Protein AF-A0A0V1LA90-F1 (afdb_monomer)

Structure (mmCIF, N/CA/C/O backbone):
data_AF-A0A0V1LA90-F1
#
_entry.id   AF-A0A0V1LA90-F1
#
loop_
_atom_site.group_PDB
_atom_site.id
_atom_site.type_symbol
_atom_site.label_atom_id
_atom_site.label_alt_id
_atom_site.label_comp_id
_atom_site.label_asym_id
_atom_site.label_entity_id
_atom_site.label_seq_id
_atom_site.pdbx_PDB_ins_code
_atom_site.Cartn_x
_atom_site.Cartn_y
_atom_site.Cartn_z
_atom_site.occupancy
_atom_site.B_iso_or_equiv
_atom_site.auth_seq_id
_atom_site.auth_comp_id
_atom_site.auth_asym_id
_atom_site.auth_atom_id
_atom_site.pdbx_PDB_model_num
ATOM 1 N N . MET A 1 1 ? -12.736 37.722 -11.116 1.00 68.50 1 MET A N 1
ATOM 2 C CA . MET A 1 1 ? -11.374 38.210 -11.494 1.00 68.50 1 MET A CA 1
ATOM 3 C C . MET A 1 1 ? -10.335 37.398 -10.731 1.00 68.50 1 MET A C 1
ATOM 5 O O . MET A 1 1 ? -10.634 37.080 -9.592 1.00 68.50 1 MET A O 1
ATOM 9 N N . SER A 1 2 ? -9.169 37.074 -11.314 1.00 79.25 2 SER A N 1
ATOM 10 C CA . SER A 1 2 ? -8.135 36.240 -10.665 1.00 79.25 2 SER A CA 1
ATOM 11 C C . SER A 1 2 ? -6.783 36.953 -10.618 1.00 79.25 2 SER A C 1
ATOM 13 O O . SER A 1 2 ? -6.379 37.534 -11.629 1.00 79.25 2 SER A O 1
ATOM 15 N N . ARG A 1 3 ? -6.080 36.918 -9.480 1.00 84.75 3 ARG A N 1
ATOM 16 C CA . ARG A 1 3 ? -4.753 37.537 -9.319 1.00 84.75 3 ARG A CA 1
ATOM 17 C C . ARG A 1 3 ? -3.852 36.700 -8.413 1.00 84.75 3 ARG A C 1
ATOM 19 O O . ARG A 1 3 ? -4.320 36.185 -7.407 1.00 84.75 3 ARG A O 1
ATOM 26 N N . ARG A 1 4 ? -2.569 36.595 -8.769 1.00 87.31 4 ARG A N 1
ATOM 27 C CA . ARG A 1 4 ? -1.584 35.779 -8.050 1.00 87.31 4 ARG A CA 1
ATOM 28 C C . ARG A 1 4 ? -0.685 36.598 -7.127 1.00 87.31 4 ARG A C 1
ATOM 30 O O . ARG A 1 4 ? -0.370 37.748 -7.444 1.00 87.31 4 ARG A O 1
ATOM 37 N N . PHE A 1 5 ? -0.284 35.997 -6.013 1.00 83.06 5 PHE A N 1
ATOM 38 C CA . PHE A 1 5 ? 0.531 36.600 -4.962 1.00 83.06 5 PHE A CA 1
ATOM 39 C C . PHE A 1 5 ? 1.499 35.576 -4.381 1.00 83.06 5 PHE A C 1
ATOM 41 O O . PHE A 1 5 ? 1.131 34.434 -4.165 1.00 83.06 5 PHE A O 1
ATOM 48 N N . VAL A 1 6 ? 2.717 36.002 -4.060 1.00 80.62 6 VAL A N 1
ATOM 49 C CA . VAL A 1 6 ? 3.727 35.128 -3.439 1.00 80.62 6 VAL A CA 1
ATOM 50 C C . VAL A 1 6 ? 3.517 35.004 -1.923 1.00 80.62 6 VAL A C 1
ATOM 52 O O . VAL A 1 6 ? 3.940 34.029 -1.318 1.00 80.62 6 VAL A O 1
ATOM 55 N N . THR A 1 7 ? 2.854 35.978 -1.286 1.00 81.25 7 THR A N 1
ATOM 56 C CA . THR A 1 7 ? 2.627 35.971 0.168 1.00 81.25 7 THR A CA 1
ATOM 57 C C . THR A 1 7 ? 1.168 36.213 0.529 1.00 81.25 7 THR A C 1
ATOM 59 O O . THR A 1 7 ? 0.438 36.910 -0.189 1.00 81.25 7 THR A O 1
ATOM 62 N N . LEU A 1 8 ? 0.751 35.660 1.672 1.00 82.75 8 LEU A N 1
ATOM 63 C CA . LEU A 1 8 ? -0.611 35.802 2.185 1.00 82.75 8 LEU A CA 1
ATOM 64 C C . LEU A 1 8 ? -0.931 37.253 2.540 1.00 82.75 8 LEU A C 1
ATOM 66 O O . LEU A 1 8 ? -2.021 37.727 2.240 1.00 82.75 8 LEU A O 1
ATOM 70 N N . GLU A 1 9 ? 0.028 37.991 3.093 1.00 85.81 9 GLU A N 1
ATOM 71 C CA . GLU A 1 9 ? -0.153 39.398 3.461 1.00 85.81 9 GLU A CA 1
ATOM 72 C C . GLU A 1 9 ? -0.483 40.240 2.226 1.00 85.81 9 GLU A C 1
ATOM 74 O O . GLU A 1 9 ? -1.383 41.077 2.258 1.00 85.81 9 GLU A O 1
ATOM 79 N N . SER A 1 10 ? 0.196 39.979 1.106 1.00 85.81 10 SER A N 1
ATOM 80 C CA . SER A 1 10 ? -0.046 40.685 -0.155 1.00 85.81 10 SER A CA 1
ATOM 81 C C . SER A 1 10 ? -1.429 40.366 -0.732 1.00 85.81 10 SER A C 1
ATOM 83 O O . SER A 1 10 ? -2.097 41.256 -1.263 1.00 85.81 10 SER A O 1
ATOM 85 N N . ALA A 1 11 ? -1.872 39.110 -0.606 1.00 87.88 11 ALA A N 1
ATOM 86 C CA . ALA A 1 11 ? -3.209 38.685 -1.008 1.00 87.88 11 ALA A CA 1
ATOM 87 C C . ALA A 1 11 ? -4.299 39.333 -0.134 1.00 87.88 11 ALA A C 1
ATOM 89 O O . ALA A 1 11 ? -5.292 39.830 -0.665 1.00 87.88 11 ALA A O 1
ATOM 90 N N . MET A 1 12 ? -4.090 39.404 1.185 1.00 88.25 12 MET A N 1
ATOM 91 C CA . MET A 1 12 ? -5.026 40.035 2.123 1.00 88.25 12 MET A CA 1
ATOM 92 C C . MET A 1 12 ? -5.152 41.541 1.884 1.00 88.25 12 MET A C 1
ATOM 94 O O . MET A 1 12 ? -6.267 42.040 1.768 1.00 88.25 12 MET A O 1
ATOM 98 N N . VAL A 1 13 ? -4.032 42.249 1.696 1.00 90.25 13 VAL A N 1
ATOM 99 C CA . VAL A 1 13 ? -4.039 43.686 1.353 1.00 90.25 13 VAL A CA 1
ATOM 100 C C . VAL A 1 13 ? -4.809 43.942 0.053 1.00 90.25 13 VAL A C 1
ATOM 102 O O . VAL A 1 13 ? -5.491 44.958 -0.085 1.00 90.25 13 VAL A O 1
ATOM 105 N N . TYR A 1 14 ? -4.730 43.024 -0.914 1.00 88.31 14 TYR A N 1
ATOM 106 C CA . TYR A 1 14 ? -5.517 43.128 -2.138 1.00 88.31 14 TYR A CA 1
ATOM 107 C C . TYR A 1 14 ? -7.015 42.913 -1.893 1.00 88.31 14 TYR A C 1
ATOM 109 O O . TYR A 1 14 ? -7.810 43.688 -2.423 1.00 88.31 14 TYR A O 1
ATOM 117 N N . ILE A 1 15 ? -7.411 41.928 -1.083 1.00 87.56 15 ILE A N 1
ATOM 118 C CA . ILE A 1 15 ? -8.825 41.691 -0.745 1.00 87.56 15 ILE A CA 1
ATOM 119 C C . ILE A 1 15 ? -9.410 42.894 -0.002 1.00 87.56 15 ILE A C 1
ATOM 121 O O . ILE A 1 15 ? -10.475 43.374 -0.376 1.00 87.56 15 ILE A O 1
ATOM 125 N N . GLU A 1 16 ? -8.680 43.461 0.958 1.00 88.62 16 GLU A N 1
ATOM 126 C CA . GLU A 1 16 ? -9.093 44.672 1.684 1.00 88.62 16 GLU A CA 1
ATOM 127 C C . GLU A 1 16 ? -9.247 45.899 0.769 1.00 88.62 16 GLU A C 1
ATOM 129 O O . GLU A 1 16 ? -9.977 46.835 1.094 1.00 88.62 16 GLU A O 1
ATOM 134 N N . SER A 1 17 ? -8.587 45.900 -0.396 1.00 86.88 17 SER A N 1
ATOM 135 C CA . SER A 1 17 ? -8.724 46.961 -1.400 1.00 86.88 17 SER A CA 1
ATOM 136 C C . SER A 1 17 ? -9.948 46.807 -2.318 1.00 86.88 17 SER A C 1
ATOM 138 O O . SER A 1 17 ? -10.258 47.734 -3.073 1.00 86.88 17 SER A O 1
ATOM 140 N N . LEU A 1 18 ? -10.641 45.660 -2.282 1.00 85.88 18 LEU A N 1
ATOM 141 C CA . LEU A 1 18 ? -11.859 45.416 -3.061 1.00 85.88 18 LEU A CA 1
ATOM 142 C C . LEU A 1 18 ? -13.098 46.039 -2.384 1.00 85.88 18 LEU A C 1
ATOM 144 O O . LEU A 1 18 ? -13.103 46.226 -1.167 1.00 85.88 18 LEU A O 1
ATOM 148 N N . PRO A 1 19 ? -14.173 46.344 -3.139 1.00 84.69 19 PRO A N 1
ATOM 149 C CA . PRO A 1 19 ? -15.455 46.760 -2.560 1.00 84.69 19 PRO A CA 1
ATOM 150 C C . PRO A 1 19 ? -15.993 45.717 -1.569 1.00 84.69 19 PRO A C 1
ATOM 152 O O . PRO A 1 19 ? -15.864 44.527 -1.839 1.00 84.69 19 PRO A O 1
ATOM 155 N N . GLU A 1 20 ? -16.637 46.142 -0.473 1.00 79.38 20 GLU A N 1
ATOM 156 C CA . GLU A 1 20 ? -17.134 45.251 0.602 1.00 79.38 20 GLU A CA 1
ATOM 157 C C . GLU A 1 20 ? -17.987 44.080 0.079 1.00 79.38 20 GLU A C 1
ATOM 159 O O . GLU A 1 20 ? -17.853 42.955 0.551 1.00 79.38 20 GLU A O 1
ATOM 164 N N . GLU A 1 21 ? -18.792 44.316 -0.959 1.00 78.38 21 GLU A N 1
ATOM 165 C CA . GLU A 1 21 ? -19.639 43.306 -1.616 1.00 78.38 21 GLU A CA 1
ATOM 166 C C . GLU A 1 21 ? -18.834 42.189 -2.311 1.00 78.38 21 GLU A C 1
ATOM 168 O O . GLU A 1 21 ? -19.321 41.077 -2.486 1.00 78.38 21 GLU A O 1
ATOM 173 N N . MET A 1 22 ? -17.590 42.471 -2.708 1.00 78.62 22 MET A N 1
ATOM 174 C CA . MET A 1 22 ? -16.694 41.528 -3.391 1.00 78.62 22 MET A CA 1
ATOM 175 C C . MET A 1 22 ? -15.697 40.857 -2.441 1.00 78.62 22 MET A C 1
ATOM 177 O O . MET A 1 22 ? -15.011 39.917 -2.839 1.00 78.62 22 MET A O 1
ATOM 181 N N . GLN A 1 23 ? -15.581 41.343 -1.203 1.00 79.25 23 GLN A N 1
ATOM 182 C CA . GLN A 1 23 ? -14.671 40.766 -0.212 1.00 79.25 23 GLN A CA 1
ATOM 183 C C . GLN A 1 23 ? -15.177 39.409 0.282 1.00 79.25 23 GLN A C 1
ATOM 185 O O . GLN A 1 23 ? -14.387 38.485 0.447 1.00 79.25 23 GLN A O 1
ATOM 190 N N . SER A 1 24 ? -16.492 39.270 0.471 1.00 79.56 24 SER A N 1
ATOM 191 C CA . SER A 1 24 ? -17.133 38.026 0.922 1.00 79.56 24 SER A CA 1
ATOM 192 C C . SER A 1 24 ? -17.116 36.907 -0.122 1.00 79.56 24 SER A C 1
ATOM 194 O O . SER A 1 24 ? -17.310 35.748 0.229 1.00 79.56 24 SER A O 1
ATOM 196 N N . THR A 1 25 ? -16.881 37.241 -1.391 1.00 83.00 25 THR A N 1
ATOM 197 C CA . THR A 1 25 ? -16.834 36.300 -2.521 1.00 83.00 25 THR A CA 1
ATOM 198 C C . THR A 1 25 ? -15.415 36.075 -3.048 1.00 83.00 25 THR A C 1
ATOM 200 O O . THR A 1 25 ? -15.228 35.418 -4.076 1.00 83.00 25 THR A O 1
ATOM 203 N N . ALA A 1 26 ? -14.405 36.625 -2.366 1.00 83.31 26 ALA A N 1
ATOM 204 C CA . ALA A 1 26 ? -13.004 36.401 -2.681 1.00 83.31 26 ALA A CA 1
ATOM 205 C C . ALA A 1 26 ? -12.521 35.081 -2.061 1.00 83.31 26 ALA A C 1
ATOM 207 O O . ALA A 1 26 ? -12.482 34.922 -0.844 1.00 83.31 26 ALA A O 1
ATOM 208 N N . GLU A 1 27 ? -12.105 34.149 -2.910 1.00 85.88 27 GLU A N 1
ATOM 209 C CA . GLU A 1 27 ? -11.503 32.876 -2.528 1.00 85.88 27 GLU A CA 1
ATOM 210 C C . GLU A 1 27 ? -9.982 32.943 -2.716 1.00 85.88 27 GLU A C 1
ATOM 212 O O . GLU A 1 27 ? -9.498 33.477 -3.719 1.00 85.88 27 GLU A O 1
ATOM 217 N N . ILE A 1 28 ? -9.220 32.409 -1.757 1.00 87.12 28 ILE A N 1
ATOM 218 C CA . ILE A 1 28 ? -7.762 32.275 -1.851 1.00 87.12 28 ILE A CA 1
ATOM 219 C C . ILE A 1 28 ? -7.424 30.796 -2.011 1.00 87.12 28 ILE A C 1
ATOM 221 O O . ILE A 1 28 ? -7.646 30.006 -1.096 1.00 87.12 28 ILE A O 1
ATOM 225 N N . CYS A 1 29 ? -6.813 30.442 -3.136 1.00 83.69 29 CYS A N 1
ATOM 226 C CA . CYS A 1 29 ? -6.336 29.090 -3.401 1.00 83.69 29 CYS A CA 1
ATOM 227 C C . CYS A 1 29 ? -4.806 29.067 -3.387 1.00 83.69 29 CYS A C 1
ATOM 229 O O . CYS A 1 29 ? -4.169 29.847 -4.094 1.00 83.69 29 CYS A O 1
ATOM 231 N N . GLN A 1 30 ? -4.211 28.150 -2.626 1.00 83.44 30 GLN A N 1
ATOM 232 C CA . GLN A 1 30 ? -2.789 27.826 -2.755 1.00 83.44 30 GLN A CA 1
ATOM 233 C C . GLN A 1 30 ? -2.580 27.005 -4.024 1.00 83.44 30 GLN A C 1
ATOM 235 O O . GLN A 1 30 ? -3.207 25.957 -4.186 1.00 83.44 30 GLN A O 1
ATOM 240 N N . LEU A 1 31 ? -1.734 27.489 -4.934 1.00 78.31 31 LEU A N 1
ATOM 241 C CA . LEU A 1 31 ? -1.359 26.709 -6.104 1.00 78.31 31 LEU A CA 1
ATOM 242 C C . LEU A 1 31 ? -0.211 25.755 -5.748 1.00 78.31 31 LEU A C 1
ATOM 244 O O . LEU A 1 31 ? 0.656 26.102 -4.939 1.00 78.31 31 LEU A O 1
ATOM 248 N N . PRO A 1 32 ? -0.195 24.552 -6.346 1.00 70.62 32 PRO A N 1
ATOM 249 C CA . PRO A 1 32 ? 0.984 23.707 -6.286 1.00 70.62 32 PRO A CA 1
ATOM 250 C C . PRO A 1 32 ? 2.170 24.430 -6.946 1.00 70.62 32 PRO A C 1
ATOM 252 O O . PRO A 1 32 ? 1.951 25.260 -7.839 1.00 70.62 32 PRO A O 1
ATOM 255 N N . PRO A 1 33 ? 3.407 24.112 -6.535 1.00 68.69 33 PRO A N 1
ATOM 256 C CA . PRO A 1 33 ? 4.597 24.627 -7.193 1.00 68.69 33 PRO A CA 1
ATOM 257 C C . PRO A 1 33 ? 4.595 24.311 -8.683 1.00 68.69 33 PRO A C 1
ATOM 259 O O . PRO A 1 33 ? 4.112 23.265 -9.124 1.00 68.69 33 PRO A O 1
ATOM 262 N N . VAL A 1 34 ? 5.112 25.249 -9.476 1.00 66.62 34 VAL A N 1
ATOM 263 C CA . VAL A 1 34 ? 5.281 25.045 -10.916 1.00 66.62 34 VAL A CA 1
ATOM 264 C C . VAL A 1 34 ? 6.346 23.966 -11.130 1.00 66.62 34 VAL A C 1
ATOM 266 O O . VAL A 1 34 ? 7.535 24.230 -10.989 1.00 66.62 34 VAL A O 1
ATOM 269 N N . GLU A 1 35 ? 5.913 22.748 -11.463 1.00 64.31 35 GLU A N 1
ATOM 270 C CA . GLU A 1 35 ? 6.804 21.614 -11.727 1.00 64.31 35 GLU A CA 1
ATOM 271 C C . GLU A 1 35 ? 7.730 21.904 -12.923 1.00 64.31 35 GLU A C 1
ATOM 273 O O . GLU A 1 35 ? 7.269 22.197 -14.030 1.00 64.31 35 GLU A O 1
ATOM 278 N N . ASP A 1 36 ? 9.043 21.765 -12.737 1.00 63.75 36 ASP A N 1
ATOM 279 C CA . ASP A 1 36 ? 10.048 21.843 -13.809 1.00 63.75 36 ASP A CA 1
ATOM 280 C C . ASP A 1 36 ? 10.213 20.512 -14.578 1.00 63.75 36 ASP A C 1
ATOM 282 O O . ASP A 1 36 ? 11.043 20.391 -15.482 1.00 63.75 36 ASP A O 1
ATOM 286 N N . GLY A 1 37 ? 9.378 19.517 -14.257 1.00 58.66 37 GLY A N 1
ATOM 287 C CA . GLY A 1 37 ? 9.387 18.186 -14.859 1.00 58.66 37 GLY A CA 1
ATOM 288 C C . GLY A 1 37 ? 10.435 17.236 -14.276 1.00 58.66 37 GLY A C 1
ATOM 289 O O . GLY A 1 37 ? 10.525 16.102 -14.751 1.00 58.66 37 GLY A O 1
ATOM 290 N N . ASN A 1 38 ? 11.191 17.646 -13.252 1.00 58.25 38 ASN A N 1
ATOM 291 C CA . ASN A 1 38 ? 12.180 16.809 -12.576 1.00 58.25 38 ASN A CA 1
ATOM 292 C C . ASN A 1 38 ? 11.647 16.245 -11.244 1.00 58.25 38 ASN A C 1
ATOM 294 O O . ASN A 1 38 ? 12.269 16.383 -10.196 1.00 58.25 38 ASN A O 1
ATOM 298 N N . ILE A 1 39 ? 10.474 15.604 -11.283 1.00 54.88 39 ILE A N 1
ATOM 299 C CA . ILE A 1 39 ? 9.889 14.925 -10.117 1.00 54.88 39 ILE A CA 1
ATOM 300 C C . ILE A 1 39 ? 10.566 13.563 -9.882 1.00 54.88 39 ILE A C 1
ATOM 302 O O . ILE A 1 39 ? 10.051 12.515 -10.283 1.00 54.88 39 ILE A O 1
ATOM 306 N N . THR A 1 40 ? 11.749 13.583 -9.272 1.00 63.56 40 THR A N 1
ATOM 307 C CA . THR A 1 40 ? 12.366 12.387 -8.681 1.00 63.56 40 THR A CA 1
ATOM 308 C C . THR A 1 40 ? 11.972 12.279 -7.206 1.00 63.56 40 THR A C 1
ATOM 310 O O . THR A 1 40 ? 11.801 13.292 -6.531 1.00 63.56 40 THR A O 1
ATOM 313 N N . ASP A 1 41 ? 11.782 11.057 -6.715 1.00 63.31 41 ASP A N 1
ATOM 314 C CA . ASP A 1 41 ? 11.641 10.744 -5.289 1.00 63.31 41 ASP A CA 1
ATOM 315 C C . ASP A 1 41 ? 12.992 10.749 -4.550 1.00 63.31 41 ASP A C 1
ATOM 317 O O . ASP A 1 41 ? 13.028 10.581 -3.331 1.00 63.31 41 ASP A O 1
ATOM 321 N N . ASP A 1 42 ? 14.094 10.991 -5.270 1.00 60.34 42 ASP A N 1
ATOM 322 C CA . ASP A 1 42 ? 15.413 11.216 -4.687 1.00 60.34 42 ASP A CA 1
ATOM 323 C C . ASP A 1 42 ? 15.447 12.556 -3.931 1.00 60.34 42 ASP A C 1
ATOM 325 O O . ASP A 1 42 ? 15.642 13.629 -4.506 1.00 60.34 42 ASP A O 1
ATOM 329 N N . GLU A 1 43 ? 15.284 12.496 -2.611 1.00 57.00 43 GLU A N 1
ATOM 330 C CA . GLU A 1 43 ? 15.518 13.638 -1.731 1.00 57.00 43 GLU A CA 1
ATO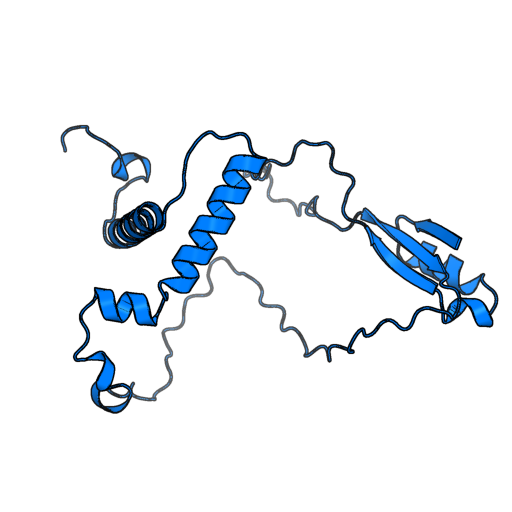M 331 C C . GLU A 1 43 ? 17.007 14.041 -1.789 1.00 57.00 43 GLU A C 1
ATOM 333 O O . GLU A 1 43 ? 17.884 13.344 -1.277 1.00 57.00 43 GLU A O 1
ATOM 338 N N . HIS A 1 44 ? 17.323 15.186 -2.404 1.00 59.53 44 HIS A N 1
ATOM 339 C CA . HIS A 1 44 ? 18.674 15.760 -2.419 1.00 59.53 44 HIS A CA 1
ATOM 340 C C . HIS A 1 44 ? 19.011 16.445 -1.085 1.00 59.53 44 HIS A C 1
ATOM 342 O O . HIS A 1 44 ? 19.235 17.654 -1.023 1.00 59.53 44 HIS A O 1
ATOM 348 N N . VAL A 1 45 ? 19.037 15.677 0.002 1.00 58.59 45 VAL A N 1
ATOM 349 C CA . VAL A 1 45 ? 19.517 16.161 1.301 1.00 58.59 45 VAL A CA 1
ATOM 350 C C . VAL A 1 45 ? 21.015 15.885 1.393 1.00 58.59 45 VAL A C 1
ATOM 352 O O . VAL A 1 45 ? 21.459 14.745 1.282 1.00 58.59 45 VAL A O 1
ATOM 355 N N . ASP A 1 46 ? 21.808 16.938 1.583 1.00 65.62 46 ASP A N 1
ATOM 356 C CA . ASP A 1 46 ? 23.234 16.812 1.878 1.00 65.62 46 ASP A CA 1
ATOM 357 C C . ASP A 1 46 ? 23.401 16.263 3.304 1.00 65.62 46 ASP A C 1
ATOM 359 O O . ASP A 1 46 ? 23.238 16.987 4.286 1.00 65.62 46 ASP A O 1
ATOM 363 N N . GLU A 1 47 ? 23.688 14.963 3.430 1.00 62.81 47 GLU A N 1
ATOM 364 C CA . GLU A 1 47 ? 23.836 14.290 4.730 1.00 62.81 47 GLU A CA 1
ATOM 365 C C . GLU A 1 47 ? 24.962 14.882 5.599 1.00 62.81 47 GLU A C 1
ATOM 367 O O . GLU A 1 47 ? 24.925 14.742 6.827 1.00 62.81 47 GLU A O 1
ATOM 372 N N . ASP A 1 48 ? 25.931 15.574 4.988 1.00 73.88 48 ASP A N 1
ATOM 373 C CA . ASP A 1 48 ? 27.039 16.227 5.688 1.00 73.88 48 ASP A CA 1
ATOM 374 C C . ASP A 1 48 ? 26.683 17.652 6.162 1.00 73.88 48 ASP A C 1
ATOM 376 O O . ASP A 1 48 ? 27.402 18.225 6.992 1.00 73.88 48 ASP A O 1
ATOM 380 N N . ASN A 1 49 ? 25.564 18.220 5.693 1.00 70.94 49 ASN A N 1
ATOM 381 C CA . ASN A 1 49 ? 25.104 19.564 6.035 1.00 70.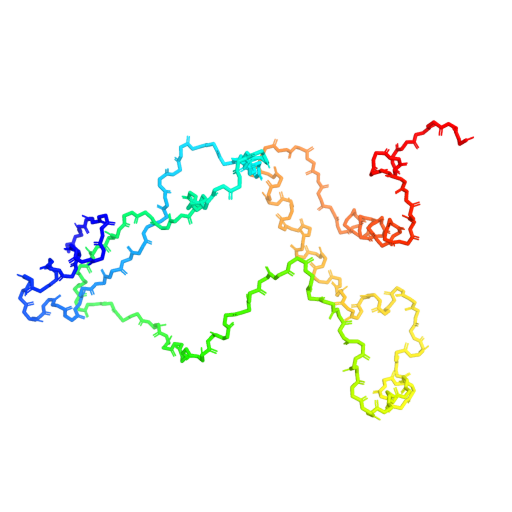94 49 ASN A CA 1
ATOM 382 C C . ASN A 1 49 ? 23.674 19.559 6.608 1.00 70.94 49 ASN A C 1
ATOM 384 O O . ASN A 1 49 ? 22.683 19.739 5.907 1.00 70.94 49 ASN A O 1
ATOM 388 N N . LEU A 1 50 ? 23.585 19.389 7.931 1.00 62.97 50 LEU A N 1
ATOM 389 C CA . LEU A 1 50 ? 22.334 19.287 8.697 1.00 62.97 50 LEU A CA 1
ATOM 390 C C . LEU A 1 50 ? 21.717 20.642 9.095 1.00 62.97 50 LEU A C 1
ATOM 392 O O . LEU A 1 50 ? 20.968 20.704 10.077 1.00 62.97 50 LEU A O 1
ATOM 396 N N . ASP A 1 51 ? 22.050 21.729 8.399 1.00 73.06 51 ASP A N 1
ATOM 397 C CA . ASP A 1 51 ? 21.356 23.003 8.599 1.00 73.06 51 ASP A CA 1
ATOM 398 C C . ASP A 1 51 ? 19.865 22.858 8.231 1.00 73.06 51 ASP A C 1
ATOM 400 O O . ASP A 1 51 ? 19.478 21.990 7.450 1.00 73.06 51 ASP A O 1
ATOM 404 N N . GLU A 1 52 ? 19.000 23.676 8.836 1.00 53.62 52 GLU A N 1
ATOM 405 C CA . GLU A 1 52 ? 17.550 23.632 8.615 1.00 53.62 52 GLU A CA 1
ATOM 406 C C . GLU A 1 52 ? 17.222 23.959 7.147 1.00 53.62 52 GLU A C 1
ATOM 408 O O . GLU A 1 52 ? 17.108 25.122 6.759 1.00 53.62 52 GLU A O 1
ATOM 413 N N . VAL A 1 53 ? 17.095 22.924 6.315 1.00 58.06 53 VAL A N 1
ATOM 414 C CA . VAL A 1 53 ? 16.618 23.052 4.937 1.00 58.06 53 VAL A CA 1
ATOM 415 C C . VAL A 1 53 ? 15.106 23.255 4.985 1.00 58.06 53 VAL A C 1
ATOM 417 O O . VAL A 1 53 ? 14.356 22.366 5.390 1.00 58.06 53 VAL A O 1
ATOM 420 N N . THR A 1 54 ? 14.634 24.434 4.577 1.00 55.72 54 THR A N 1
ATOM 421 C CA . THR A 1 54 ? 13.218 24.630 4.247 1.00 55.72 54 THR A CA 1
ATOM 422 C C . THR A 1 54 ? 12.862 23.679 3.104 1.00 55.72 54 THR A C 1
ATOM 424 O O . THR A 1 54 ? 13.489 23.792 2.050 1.00 55.72 54 THR A O 1
ATOM 427 N N . PRO A 1 55 ? 11.907 22.747 3.279 1.00 53.44 55 PRO A N 1
ATOM 428 C CA . PRO A 1 55 ? 11.567 21.790 2.230 1.00 53.44 55 PRO A CA 1
ATOM 429 C C . PRO A 1 55 ? 11.121 22.542 0.975 1.00 53.44 55 PRO A C 1
ATOM 431 O O . PRO A 1 55 ? 10.318 23.459 1.084 1.00 53.44 55 PRO A O 1
ATOM 434 N N . GLU A 1 56 ? 11.604 22.157 -0.209 1.00 54.00 56 GLU A N 1
ATOM 435 C CA . GLU A 1 56 ? 11.215 22.797 -1.482 1.00 54.00 56 GLU A CA 1
ATOM 436 C C . GLU A 1 56 ? 9.727 22.603 -1.816 1.00 54.00 56 GLU A C 1
ATOM 438 O O . GLU A 1 56 ? 9.146 23.375 -2.572 1.00 54.00 56 GLU A O 1
ATOM 443 N N . ASN A 1 57 ? 9.079 21.623 -1.183 1.00 51.75 57 ASN A N 1
ATOM 444 C CA . ASN A 1 57 ? 7.665 21.292 -1.348 1.00 51.75 57 ASN A CA 1
ATOM 445 C C . ASN A 1 57 ? 6.722 22.220 -0.548 1.00 51.75 57 ASN A C 1
ATOM 447 O O . ASN A 1 57 ? 5.746 21.771 0.060 1.00 51.75 57 ASN A O 1
ATOM 451 N N . VAL A 1 58 ? 7.018 23.521 -0.507 1.00 56.59 58 VAL A N 1
ATOM 452 C CA . VAL A 1 58 ? 6.076 24.525 0.010 1.00 56.59 58 VAL A CA 1
ATOM 453 C C . VAL A 1 58 ? 5.085 24.884 -1.097 1.00 56.59 58 VAL A C 1
ATOM 455 O O . VAL A 1 58 ? 5.445 24.945 -2.269 1.00 56.59 58 VAL A O 1
ATOM 458 N N . CYS A 1 59 ? 3.826 25.132 -0.727 1.00 58.25 59 CYS A N 1
ATOM 459 C CA . CYS A 1 59 ? 2.855 25.754 -1.624 1.00 58.25 59 CYS A CA 1
ATOM 460 C C . CYS A 1 59 ? 3.450 27.033 -2.241 1.00 58.25 59 CYS A C 1
ATOM 462 O O . CYS A 1 59 ? 4.069 27.824 -1.529 1.00 58.25 59 CYS A O 1
ATOM 464 N N . ASP A 1 60 ? 3.249 27.223 -3.542 1.00 71.12 60 ASP A N 1
ATOM 465 C CA . ASP A 1 60 ? 3.829 28.325 -4.313 1.00 71.12 60 ASP A CA 1
ATOM 466 C C . ASP A 1 60 ? 2.878 29.538 -4.284 1.00 71.12 60 ASP A C 1
ATOM 468 O O . ASP A 1 60 ? 2.358 29.909 -3.227 1.00 71.12 60 ASP A O 1
ATOM 472 N N . GLU A 1 61 ? 2.617 30.183 -5.419 1.00 80.94 61 GLU A N 1
ATOM 473 C CA . GLU A 1 61 ? 1.761 31.365 -5.481 1.00 80.94 61 GLU A CA 1
ATOM 474 C C . GLU A 1 61 ? 0.317 31.111 -4.987 1.00 80.94 61 GLU A C 1
ATOM 476 O O . GLU A 1 61 ? -0.368 30.153 -5.350 1.00 80.94 61 GLU A O 1
ATOM 481 N N . LEU A 1 62 ? -0.203 32.061 -4.214 1.00 80.75 62 LEU A N 1
ATOM 482 C CA . LEU A 1 62 ? -1.614 32.186 -3.870 1.00 80.75 62 LEU A CA 1
ATOM 483 C C . LEU A 1 62 ? -2.379 32.812 -5.029 1.00 80.75 62 LEU A C 1
ATOM 485 O O . LEU A 1 62 ? -2.039 33.900 -5.489 1.00 80.75 62 LEU A O 1
ATOM 489 N N . ASN A 1 63 ? -3.465 32.184 -5.456 1.00 85.06 63 ASN A N 1
ATOM 490 C CA . ASN A 1 63 ? -4.401 32.750 -6.412 1.00 85.06 63 ASN A CA 1
ATOM 491 C C . ASN A 1 63 ? -5.654 33.257 -5.694 1.00 85.06 63 ASN A C 1
ATOM 493 O O . ASN A 1 63 ? -6.368 32.479 -5.073 1.00 85.06 63 ASN A O 1
ATOM 497 N N . VAL A 1 64 ? -5.941 34.549 -5.819 1.00 83.81 64 VAL A N 1
ATOM 498 C CA . VAL A 1 64 ? -7.171 35.166 -5.315 1.00 83.81 64 VAL A CA 1
ATOM 499 C C . VAL A 1 64 ? -8.169 35.269 -6.457 1.00 83.81 64 VAL A C 1
ATOM 501 O O . VAL A 1 64 ? -7.901 35.979 -7.433 1.00 83.81 64 VAL A O 1
ATOM 504 N N . ALA A 1 65 ? -9.311 34.599 -6.333 1.00 84.31 65 ALA A N 1
ATOM 505 C CA . ALA A 1 65 ? -10.392 34.631 -7.307 1.00 84.31 65 ALA A CA 1
ATOM 506 C C . ALA A 1 65 ? -11.672 35.199 -6.679 1.00 84.31 65 ALA A C 1
ATOM 508 O O . ALA A 1 65 ? -12.147 34.712 -5.667 1.00 84.31 65 ALA A O 1
ATOM 509 N N . VAL A 1 66 ? -12.246 36.235 -7.292 1.00 80.50 66 VAL A N 1
ATOM 510 C CA . VAL A 1 66 ? -13.561 36.771 -6.894 1.00 80.50 66 VAL A CA 1
ATOM 511 C C . VAL A 1 66 ? -14.636 36.036 -7.684 1.00 80.50 66 VAL A C 1
ATOM 513 O O . VAL A 1 66 ? -14.655 36.159 -8.920 1.00 80.50 66 VAL A O 1
ATOM 516 N N . MET A 1 67 ? -15.474 35.274 -6.981 1.00 71.00 67 MET A N 1
ATOM 517 C CA . MET A 1 67 ? -16.615 34.546 -7.538 1.00 71.00 67 MET A CA 1
ATOM 518 C C . MET A 1 67 ? -17.820 35.477 -7.712 1.00 71.00 67 MET A C 1
ATOM 520 O O . MET A 1 67 ? -18.035 36.403 -6.936 1.00 71.00 67 MET A O 1
ATOM 524 N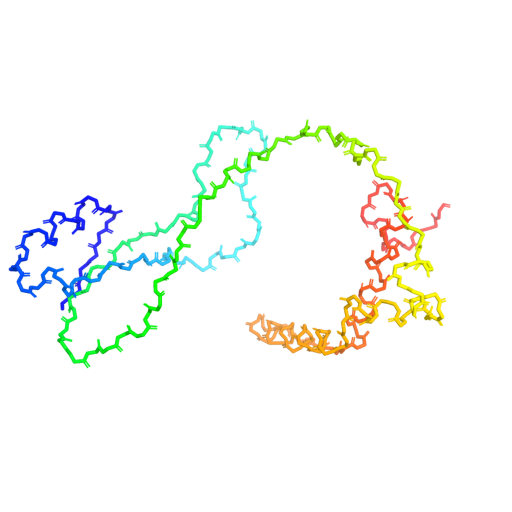 N . HIS A 1 68 ? -18.603 35.244 -8.761 1.00 61.41 68 HIS A N 1
ATOM 525 C CA . HIS A 1 68 ? -19.922 35.855 -8.911 1.00 61.41 68 HIS A CA 1
ATOM 526 C C . HIS A 1 68 ? -20.962 34.894 -8.325 1.00 61.41 68 HIS A C 1
ATOM 528 O O . HIS A 1 68 ? -20.765 33.685 -8.400 1.00 61.41 68 HIS A O 1
ATOM 534 N N . GLU A 1 69 ? -22.024 35.444 -7.737 1.00 56.09 69 GLU A N 1
ATOM 535 C CA . GLU A 1 69 ? -22.980 34.828 -6.792 1.00 56.09 69 GLU A CA 1
ATOM 536 C C . GLU A 1 69 ? -23.741 33.567 -7.273 1.00 56.09 69 GLU A C 1
ATOM 538 O O . GLU A 1 69 ? -24.618 33.075 -6.572 1.00 56.09 69 GLU A O 1
ATOM 543 N N . ASP A 1 70 ? -23.398 32.993 -8.426 1.00 51.88 70 ASP A N 1
ATOM 544 C CA . ASP A 1 70 ? -24.133 31.895 -9.063 1.00 51.88 70 ASP A CA 1
ATOM 545 C C . ASP A 1 70 ? -23.545 30.493 -8.779 1.00 51.88 70 ASP A C 1
ATOM 547 O O . ASP A 1 70 ? -23.900 29.528 -9.460 1.00 51.88 70 ASP A O 1
ATOM 551 N N . TYR A 1 71 ? -22.639 30.346 -7.807 1.00 51.16 71 TYR A N 1
ATOM 552 C CA . TYR A 1 71 ? -22.016 29.059 -7.466 1.00 51.16 71 TYR A CA 1
ATOM 553 C C . TYR A 1 71 ? -22.175 28.747 -5.970 1.00 51.16 71 TYR A C 1
ATOM 555 O O . TYR A 1 71 ? -21.449 29.278 -5.132 1.00 51.16 71 TYR A O 1
ATOM 563 N N . GLU A 1 72 ? -23.123 27.868 -5.628 1.00 50.47 72 GLU A N 1
ATOM 564 C CA . GLU A 1 72 ? -23.154 27.214 -4.315 1.00 50.47 72 GLU A CA 1
ATOM 565 C C . GLU A 1 72 ? -22.072 26.126 -4.289 1.00 50.47 72 GLU A C 1
ATOM 567 O O . GLU A 1 72 ? -22.135 25.139 -5.024 1.00 50.47 72 GLU A O 1
ATOM 572 N N . SER A 1 73 ? -21.044 26.339 -3.468 1.00 52.12 73 SER A N 1
ATOM 573 C CA . SER A 1 73 ? -20.013 25.349 -3.165 1.00 52.12 73 SER A CA 1
ATOM 574 C C . SER A 1 73 ? -20.370 24.655 -1.850 1.00 52.12 73 SER A C 1
ATOM 576 O O . SER A 1 73 ? -20.267 25.264 -0.785 1.00 52.12 73 SER A O 1
ATOM 578 N N . ASP A 1 74 ? -20.770 23.382 -1.926 1.00 46.75 74 ASP A N 1
ATOM 579 C CA . ASP A 1 74 ? -21.036 22.492 -0.783 1.00 46.75 74 ASP A CA 1
ATOM 580 C C . ASP A 1 74 ? -19.729 22.062 -0.087 1.00 46.75 74 ASP A C 1
ATOM 582 O O . ASP A 1 74 ? -19.366 20.885 -0.032 1.00 46.75 74 ASP A O 1
ATOM 586 N N . SER A 1 75 ? -18.969 23.019 0.438 1.00 53.88 75 SER A N 1
ATOM 587 C CA . SER A 1 75 ? -17.828 22.726 1.304 1.00 53.88 75 SER A CA 1
ATOM 588 C C . SER A 1 75 ? -18.293 22.704 2.758 1.00 53.88 75 SER A C 1
ATOM 590 O O . SER A 1 75 ? -18.425 23.751 3.393 1.00 53.88 75 SER A O 1
ATOM 592 N N . GLU A 1 76 ? -18.555 21.502 3.280 1.00 43.66 76 GLU A N 1
ATOM 593 C CA . GLU A 1 76 ? -18.792 21.288 4.708 1.00 43.66 76 GLU A CA 1
ATOM 594 C C . GLU A 1 76 ? -17.587 21.789 5.519 1.00 43.66 76 GLU A C 1
ATOM 596 O O . GLU A 1 76 ? -16.434 21.438 5.257 1.00 43.66 76 GLU A O 1
ATOM 601 N N . SER A 1 77 ? -17.855 22.632 6.517 1.00 45.59 77 SER A N 1
ATOM 602 C CA . SER A 1 77 ? -16.849 23.128 7.451 1.00 45.59 77 SER A CA 1
ATOM 603 C C . SER A 1 77 ? -16.302 21.972 8.286 1.00 45.59 77 SER A C 1
ATOM 605 O O . SER A 1 77 ? -17.021 21.394 9.102 1.00 45.59 77 SER A O 1
ATOM 607 N N . ILE A 1 78 ? -15.026 21.647 8.103 1.00 49.28 78 ILE A N 1
ATOM 608 C CA . ILE A 1 78 ? -14.327 20.671 8.937 1.00 49.28 78 ILE A CA 1
ATOM 609 C C . ILE A 1 78 ? -13.960 21.367 10.251 1.00 49.28 78 ILE A C 1
ATOM 611 O O . ILE A 1 78 ? -13.115 22.262 10.266 1.00 49.28 78 ILE A O 1
ATOM 615 N N . ASP A 1 79 ? -14.586 20.954 11.354 1.00 44.66 79 ASP A N 1
ATOM 616 C CA . ASP A 1 79 ? -14.173 21.355 12.700 1.00 44.66 79 ASP A CA 1
ATOM 617 C C . ASP A 1 79 ? -12.731 20.885 12.942 1.00 44.66 79 ASP A C 1
ATOM 619 O O . ASP A 1 79 ? -12.449 19.692 13.098 1.00 44.66 79 ASP A O 1
ATOM 623 N N . THR A 1 80 ? -11.785 21.824 12.960 1.00 47.00 80 THR A N 1
ATOM 624 C CA . THR A 1 80 ? -10.385 21.531 13.267 1.00 47.00 80 THR A CA 1
ATOM 625 C C . THR A 1 80 ? -10.250 21.212 14.752 1.00 47.00 80 THR A C 1
ATOM 627 O O . THR A 1 80 ? -10.218 22.111 15.597 1.00 47.00 80 THR A O 1
ATOM 630 N N . LEU A 1 81 ? -10.146 19.925 15.080 1.00 53.16 81 LEU A N 1
ATOM 631 C CA . LEU A 1 81 ? -9.643 19.492 16.381 1.00 53.16 81 LEU A CA 1
ATOM 632 C C . LEU A 1 81 ? -8.184 19.960 16.545 1.00 53.16 81 LEU A C 1
ATOM 634 O O . LEU A 1 81 ? -7.447 20.025 15.557 1.00 53.16 81 LEU A O 1
ATOM 638 N N . PRO A 1 82 ? -7.737 20.292 17.769 1.00 47.78 82 PRO A N 1
ATOM 639 C CA . PRO A 1 82 ? -6.356 20.688 18.006 1.00 47.78 82 PRO A CA 1
ATOM 640 C C . PRO A 1 82 ? -5.414 19.547 17.605 1.00 47.78 82 PRO A C 1
ATOM 642 O O . PRO A 1 82 ? -5.405 18.483 18.220 1.00 47.78 82 PRO A O 1
ATOM 645 N N . VAL A 1 83 ? -4.622 19.781 16.558 1.00 50.16 83 VAL A N 1
ATOM 646 C CA . VAL A 1 83 ? -3.553 18.879 16.129 1.00 50.16 83 VAL A CA 1
ATOM 647 C C . VAL A 1 83 ? -2.426 18.981 17.153 1.00 50.16 83 VAL A C 1
ATOM 649 O O . VAL A 1 83 ? -1.710 19.984 17.211 1.00 50.16 83 VAL A O 1
ATOM 652 N N . GLU A 1 84 ? -2.268 17.952 17.986 1.00 55.59 84 GLU A N 1
ATOM 653 C CA . GLU A 1 84 ? -1.048 17.785 18.770 1.00 55.59 84 GLU A CA 1
ATOM 654 C C . GLU A 1 84 ? 0.130 17.645 17.803 1.00 55.59 84 GLU A C 1
ATOM 656 O O . GLU A 1 84 ? 0.193 16.725 16.988 1.00 55.59 84 GLU A O 1
ATOM 661 N N . LYS A 1 85 ? 1.077 18.584 17.876 1.00 48.38 85 LYS A N 1
ATOM 662 C CA . LYS A 1 85 ? 2.334 18.500 17.133 1.00 48.38 85 LYS A CA 1
ATOM 663 C C . LYS A 1 85 ? 3.178 17.37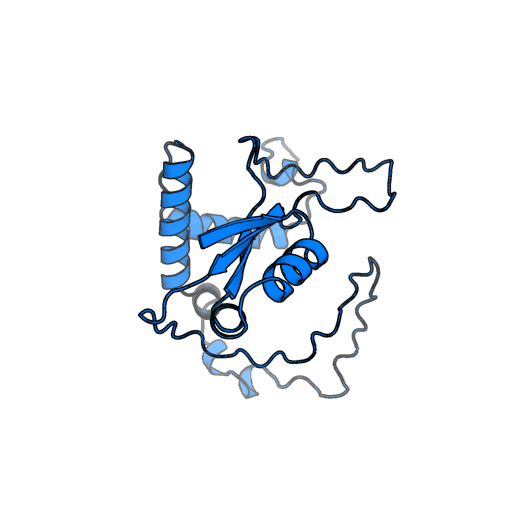7 17.732 1.00 48.38 85 LYS A C 1
ATOM 665 O O . LYS A 1 85 ? 3.966 17.614 18.646 1.00 48.38 85 LYS A O 1
ATOM 670 N N . THR A 1 86 ? 3.032 16.157 17.229 1.00 53.94 86 THR A N 1
ATOM 671 C CA . THR A 1 86 ? 3.980 15.078 17.518 1.00 53.94 86 THR A CA 1
ATOM 672 C C . THR A 1 86 ? 5.331 15.430 16.908 1.00 53.94 86 THR A C 1
ATOM 674 O O . THR A 1 86 ? 5.487 15.460 15.689 1.00 53.94 86 THR A O 1
ATOM 677 N N . SER A 1 87 ? 6.315 15.727 17.757 1.00 55.19 87 SER A N 1
ATOM 678 C CA . SER A 1 87 ? 7.700 15.884 17.330 1.00 55.19 87 SER A CA 1
ATOM 679 C C . SER A 1 87 ? 8.332 14.504 17.141 1.00 55.19 87 SER A C 1
ATOM 681 O O . SER A 1 87 ? 8.401 13.689 18.063 1.00 55.19 87 SER A O 1
ATOM 683 N N . TRP A 1 88 ? 8.800 14.229 15.926 1.00 48.41 88 TRP A N 1
ATOM 684 C CA . TRP A 1 88 ? 9.532 13.007 15.619 1.00 48.41 88 TRP A CA 1
ATOM 685 C C . TRP A 1 88 ? 10.957 13.136 16.157 1.00 48.41 88 TRP A C 1
ATOM 687 O O . TRP A 1 88 ? 11.821 13.780 15.569 1.00 48.41 88 TRP A O 1
ATOM 697 N N . ASN A 1 89 ? 11.199 12.562 17.331 1.00 67.69 89 ASN A N 1
ATOM 698 C CA . ASN A 1 89 ? 12.518 12.507 17.950 1.00 67.69 89 ASN A CA 1
ATOM 699 C C . ASN A 1 89 ? 13.149 11.137 17.631 1.00 67.69 89 ASN A C 1
ATOM 701 O O . ASN A 1 89 ? 12.507 10.103 17.792 1.00 67.69 89 ASN A O 1
ATOM 705 N N . ARG A 1 90 ? 14.429 11.117 17.225 1.00 58.66 90 ARG A N 1
ATOM 706 C CA . ARG A 1 90 ? 15.178 9.902 16.822 1.00 58.66 90 ARG A CA 1
ATOM 707 C C . ARG A 1 90 ? 15.374 8.842 17.931 1.00 58.66 90 ARG A C 1
ATOM 709 O O . ARG A 1 90 ? 16.050 7.844 17.704 1.00 58.66 90 ARG A O 1
ATOM 716 N N . ARG A 1 91 ? 14.848 9.056 19.139 1.00 51.75 91 ARG A N 1
ATOM 717 C CA . ARG A 1 91 ? 14.938 8.217 20.346 1.00 51.75 91 ARG A CA 1
ATOM 718 C C . ARG A 1 91 ? 13.780 8.490 21.320 1.00 51.75 91 ARG A C 1
ATOM 720 O O . ARG A 1 91 ? 14.008 8.727 22.511 1.00 51.75 91 ARG A O 1
ATOM 727 N N . THR A 1 92 ? 12.526 8.436 20.880 1.00 51.94 92 THR A N 1
ATOM 728 C CA . THR A 1 92 ? 11.475 8.076 21.841 1.00 51.94 92 THR A CA 1
ATOM 729 C C . THR A 1 92 ? 11.711 6.613 22.199 1.00 51.94 92 THR A C 1
ATOM 731 O O . THR A 1 92 ? 11.340 5.704 21.464 1.00 51.94 92 THR A O 1
ATOM 734 N N . CYS A 1 93 ? 12.431 6.371 23.300 1.00 54.78 93 CYS A N 1
ATOM 735 C CA . CYS A 1 93 ? 12.483 5.044 23.896 1.00 54.78 93 CYS A CA 1
ATOM 736 C C . CYS A 1 93 ? 11.035 4.610 24.087 1.00 54.78 93 CYS A C 1
ATOM 738 O O . CYS A 1 93 ? 10.326 5.215 24.892 1.00 54.78 93 CYS A O 1
ATOM 740 N N . PHE A 1 94 ? 10.599 3.623 23.306 1.00 52.88 94 PHE A N 1
ATOM 741 C CA . PHE A 1 94 ? 9.292 3.010 23.452 1.00 52.88 94 PHE A CA 1
ATOM 742 C C . PHE A 1 94 ? 9.208 2.550 24.905 1.00 52.88 94 PHE A C 1
ATOM 744 O O . PHE A 1 94 ? 9.903 1.619 25.317 1.00 52.88 94 PHE A O 1
ATOM 751 N N . THR A 1 95 ? 8.457 3.272 25.732 1.00 62.59 95 THR A N 1
ATOM 752 C CA . THR A 1 95 ? 8.223 2.827 27.093 1.00 62.59 95 THR A CA 1
ATOM 753 C C . THR A 1 95 ? 7.253 1.670 26.952 1.00 62.59 95 THR A C 1
ATOM 755 O O . THR A 1 95 ? 6.127 1.827 26.494 1.00 62.59 95 THR A O 1
ATOM 758 N N . SER A 1 96 ? 7.690 0.470 27.313 1.00 60.88 96 SER A N 1
ATOM 759 C CA . SER A 1 96 ? 6.860 -0.738 27.312 1.00 60.88 96 SER A CA 1
ATOM 760 C C . SER A 1 96 ? 5.776 -0.714 28.402 1.00 60.88 96 SER A C 1
ATOM 762 O O . SER A 1 96 ? 5.337 -1.766 28.855 1.00 60.88 96 SER A O 1
ATOM 764 N N . ASN A 1 97 ? 5.347 0.476 28.836 1.00 62.66 97 ASN A N 1
ATOM 765 C CA . ASN A 1 97 ? 4.194 0.674 29.700 1.00 62.66 97 ASN A CA 1
ATOM 766 C C . ASN A 1 97 ? 2.922 0.543 28.850 1.00 62.66 97 ASN A C 1
ATOM 768 O O . ASN A 1 97 ? 2.178 1.502 28.660 1.00 62.66 97 ASN A O 1
ATOM 772 N N . LEU A 1 98 ? 2.662 -0.670 28.350 1.00 61.25 98 LEU A N 1
ATOM 773 C CA . LEU A 1 98 ? 1.281 -1.143 28.312 1.00 61.25 98 LEU A CA 1
ATOM 774 C C . LEU A 1 98 ? 0.826 -1.067 29.772 1.00 61.25 98 LEU A C 1
ATOM 776 O O . LEU A 1 98 ? 1.513 -1.628 30.622 1.00 61.25 98 LEU A O 1
ATOM 780 N N . GLY A 1 99 ? -0.216 -0.295 30.085 1.00 66.19 99 GLY A N 1
ATOM 781 C CA . GLY A 1 99 ? -0.673 -0.115 31.468 1.00 66.19 99 GLY A CA 1
ATOM 782 C C . GLY A 1 99 ? -0.893 -1.443 32.209 1.00 66.19 99 GLY A C 1
ATOM 783 O O . GLY A 1 99 ? -0.873 -2.515 31.613 1.00 66.19 99 GLY A O 1
ATOM 784 N N . ASP A 1 100 ? -1.162 -1.384 33.514 1.00 72.69 100 ASP A N 1
ATOM 785 C CA . ASP A 1 100 ? -1.339 -2.580 34.364 1.00 72.69 100 ASP A CA 1
ATOM 786 C C . ASP A 1 100 ? -2.517 -3.498 33.953 1.00 72.69 100 ASP A C 1
ATOM 788 O O . ASP A 1 100 ? -2.768 -4.531 34.583 1.00 72.69 100 ASP A O 1
ATOM 792 N N . GLU A 1 101 ? -3.262 -3.144 32.903 1.00 76.56 101 GLU A N 1
ATOM 793 C CA . GLU A 1 101 ? -4.283 -3.996 32.315 1.00 76.56 101 GLU A CA 1
ATOM 794 C C . GLU A 1 101 ? -3.648 -5.221 31.662 1.00 76.56 101 GLU A C 1
ATOM 796 O O . GLU A 1 101 ? -2.967 -5.170 30.636 1.00 76.56 101 GLU A O 1
ATOM 801 N N . LYS A 1 102 ? -3.913 -6.374 32.273 1.00 77.88 102 LYS A N 1
ATOM 802 C CA . LYS A 1 102 ? -3.557 -7.663 31.702 1.00 77.88 102 LYS A CA 1
ATOM 803 C C . LYS A 1 102 ? -4.279 -7.814 30.354 1.00 77.88 102 LYS A C 1
ATOM 805 O O . LYS A 1 102 ? -5.510 -7.769 30.347 1.00 77.88 102 LYS A O 1
ATOM 810 N N . PRO A 1 103 ? -3.563 -8.041 29.237 1.00 77.00 103 PRO A N 1
ATOM 811 C CA . PRO A 1 103 ? -4.211 -8.262 27.955 1.00 77.00 103 PRO A CA 1
ATOM 812 C C . PRO A 1 103 ? -5.118 -9.491 28.057 1.00 77.00 103 PRO A C 1
ATOM 814 O O . PRO A 1 103 ? -4.685 -10.560 28.505 1.00 77.00 103 PRO A O 1
ATOM 817 N N . LEU A 1 104 ? -6.385 -9.315 27.678 1.00 83.12 104 LEU A N 1
ATOM 818 C CA . LEU A 1 104 ? -7.346 -10.408 27.572 1.00 83.12 104 LEU A CA 1
ATOM 819 C C . LEU A 1 104 ? -6.850 -11.415 26.535 1.00 83.12 104 LEU A C 1
ATOM 821 O O . LEU A 1 104 ? -6.225 -11.051 25.532 1.00 83.12 104 LEU A O 1
ATOM 825 N N . ALA A 1 105 ? -7.107 -12.694 26.781 1.00 84.06 105 ALA A N 1
ATOM 826 C CA . ALA A 1 105 ? -6.657 -13.729 25.865 1.00 84.06 105 ALA A CA 1
ATOM 827 C C . ALA A 1 105 ? -7.466 -13.676 24.558 1.00 84.06 105 ALA A C 1
ATOM 829 O O . ALA A 1 105 ? -8.648 -13.349 24.563 1.00 84.06 105 ALA A O 1
ATOM 830 N N . LEU A 1 106 ? -6.858 -14.071 23.434 1.00 82.88 106 LEU A N 1
ATOM 831 C CA . LEU A 1 106 ? -7.512 -14.018 22.116 1.00 82.88 106 LEU A CA 1
ATOM 832 C C . LEU A 1 106 ? -8.849 -14.786 22.076 1.00 82.88 106 LEU A C 1
ATOM 834 O O . LEU A 1 106 ? -9.774 -14.383 21.386 1.00 82.88 106 LEU A O 1
ATOM 838 N N . HIS A 1 107 ? -8.979 -15.870 22.848 1.00 84.88 107 HIS A N 1
ATOM 839 C CA . HIS A 1 107 ? -10.224 -16.641 22.940 1.00 84.88 107 HIS A CA 1
ATOM 840 C C . HIS A 1 107 ? -11.345 -15.926 23.703 1.00 84.88 107 HIS A C 1
ATOM 842 O O . HIS A 1 107 ? -12.504 -16.298 23.554 1.00 84.88 107 HIS A O 1
ATOM 848 N N . GLU A 1 108 ? -11.007 -14.927 24.519 1.00 87.88 108 GLU A N 1
ATOM 849 C CA . GLU A 1 108 ? -11.961 -14.114 25.276 1.00 87.88 108 GLU A CA 1
ATOM 850 C C . GLU A 1 108 ? -12.467 -12.936 24.434 1.00 87.88 108 GLU A C 1
ATOM 852 O O . GLU A 1 108 ? -13.609 -12.516 24.599 1.00 87.88 108 GLU A O 1
ATOM 857 N N . THR A 1 109 ? -11.636 -12.416 23.524 1.00 89.00 109 THR A N 1
ATOM 858 C CA . THR A 1 109 ? -11.932 -11.212 22.730 1.00 89.00 109 THR A CA 1
ATOM 859 C C . THR A 1 109 ? -12.338 -11.492 21.288 1.00 89.00 109 THR A C 1
ATOM 861 O O . THR A 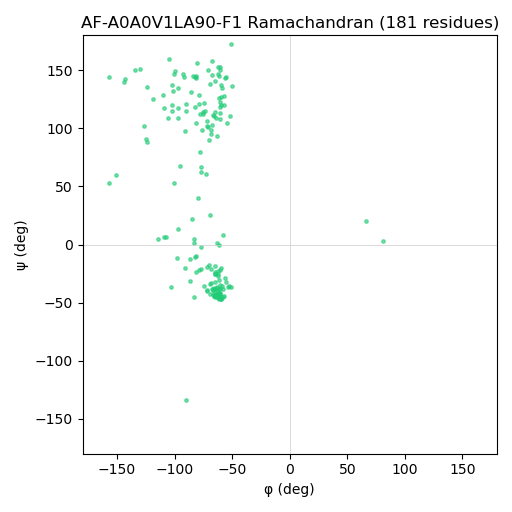1 109 ? -13.192 -10.782 20.767 1.00 89.00 109 THR A O 1
ATOM 864 N N . ALA A 1 110 ? -11.744 -12.498 20.644 1.00 87.19 110 ALA A N 1
ATOM 865 C CA . ALA A 1 110 ? -11.916 -12.777 19.218 1.00 87.19 110 ALA A CA 1
ATOM 866 C C . ALA A 1 110 ? -11.747 -14.279 18.920 1.00 87.19 110 ALA A C 1
ATOM 868 O O . ALA A 1 110 ? -10.858 -14.716 18.180 1.00 87.19 110 ALA A O 1
ATOM 869 N N . SER A 1 111 ? -12.599 -15.098 19.545 1.00 88.69 111 SER A N 1
ATOM 870 C CA . SER A 1 111 ? -12.580 -16.565 19.427 1.00 88.69 111 SER A CA 1
ATOM 871 C C . SER A 1 111 ? -12.692 -17.077 17.984 1.00 88.69 111 SER A C 1
ATOM 873 O O . SER A 1 111 ? -12.137 -18.123 17.648 1.00 88.69 111 SER A O 1
ATOM 875 N N . GLU A 1 112 ? -13.353 -16.317 17.115 1.00 89.81 112 GLU A N 1
ATOM 876 C CA . GLU A 1 112 ? -13.536 -16.593 15.694 1.00 89.81 112 GLU A CA 1
ATOM 877 C C . GLU A 1 112 ? -12.228 -16.569 14.897 1.00 89.81 112 GLU A C 1
ATOM 879 O O . GLU A 1 112 ? -12.142 -17.209 13.850 1.00 89.81 112 GLU A O 1
ATOM 884 N N . LEU A 1 113 ? -11.197 -15.873 15.391 1.00 90.56 113 LEU A N 1
ATOM 885 C CA . LEU A 1 113 ? -9.893 -15.801 14.731 1.00 90.56 113 LEU A CA 1
ATOM 886 C C . LEU A 1 113 ? -9.052 -17.061 14.966 1.00 90.56 113 LEU A C 1
ATOM 888 O O . LEU A 1 113 ? -8.163 -17.355 14.175 1.00 90.56 113 LEU A O 1
ATOM 892 N N . ILE A 1 114 ? -9.342 -17.829 16.021 1.00 88.75 114 ILE A N 1
ATOM 893 C CA . ILE A 1 114 ? -8.563 -19.018 16.410 1.00 88.75 114 ILE A CA 1
ATOM 894 C C . ILE A 1 114 ? -8.720 -20.148 15.392 1.00 88.75 114 ILE A C 1
ATOM 896 O O . ILE A 1 114 ? -7.792 -20.923 15.174 1.00 88.75 114 ILE A O 1
ATOM 900 N N . SER A 1 115 ? -9.899 -20.258 14.780 1.00 91.31 115 SER A N 1
ATOM 901 C CA . SER A 1 115 ? -10.190 -21.284 13.777 1.00 91.31 115 SER A CA 1
ATOM 902 C C . SER A 1 115 ? -9.679 -20.945 12.377 1.00 91.31 115 SER A C 1
ATOM 904 O O . SER A 1 115 ? -9.749 -21.805 11.502 1.00 91.31 115 SER A O 1
ATOM 906 N N . LEU A 1 116 ? -9.211 -19.715 12.146 1.00 94.25 116 LEU A N 1
ATOM 907 C CA . LEU A 1 116 ? -8.763 -19.274 10.829 1.00 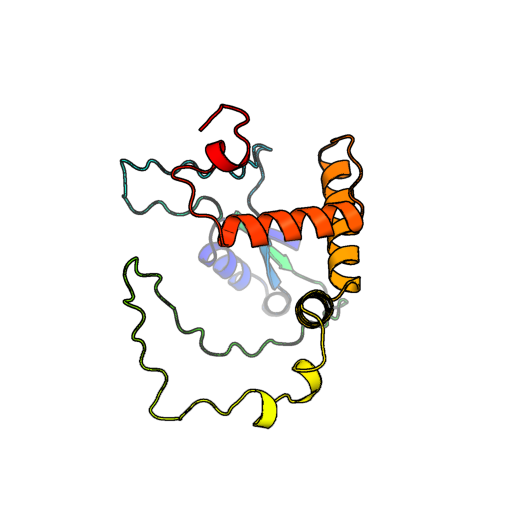94.25 116 LEU A CA 1
ATOM 908 C C . LEU A 1 116 ? -7.334 -19.735 10.554 1.00 94.25 116 LEU A C 1
ATOM 910 O O . LEU A 1 116 ? -6.464 -19.734 11.428 1.00 94.25 116 LEU A O 1
ATOM 914 N N . SER A 1 117 ? -7.077 -20.087 9.302 1.00 95.12 117 SER A N 1
ATOM 915 C CA . SER A 1 117 ? -5.719 -20.271 8.807 1.00 95.12 117 SER A CA 1
ATOM 916 C C . SER A 1 117 ? -4.960 -18.934 8.770 1.00 95.12 117 SER A C 1
ATOM 918 O O . SER A 1 117 ? -5.577 -17.868 8.679 1.00 95.12 117 SER A O 1
ATOM 920 N N . PRO A 1 118 ? -3.614 -18.954 8.775 1.00 91.88 118 PRO A N 1
ATOM 921 C CA . PRO A 1 118 ? -2.812 -17.736 8.656 1.00 91.88 118 PRO A CA 1
ATOM 922 C C . PRO A 1 118 ? -3.177 -16.877 7.436 1.00 91.88 118 PRO A C 1
ATOM 924 O O . PRO A 1 118 ? -3.198 -15.654 7.527 1.00 91.88 118 PRO A O 1
ATOM 927 N N . THR A 1 119 ? -3.514 -17.506 6.307 1.00 91.56 119 THR A N 1
ATOM 928 C CA . THR A 1 119 ? -3.914 -16.807 5.078 1.00 91.56 119 THR A CA 1
ATOM 929 C C . THR A 1 119 ? -5.298 -16.172 5.205 1.00 91.56 119 THR A C 1
ATOM 931 O O . THR A 1 119 ? -5.494 -15.036 4.787 1.00 91.56 119 THR A O 1
ATOM 934 N N . GLU A 1 120 ? -6.260 -16.849 5.833 1.00 93.62 120 GLU A N 1
ATOM 935 C CA . GLU A 1 120 ? -7.576 -16.253 6.107 1.00 93.62 120 GLU A CA 1
ATOM 936 C C . GLU A 1 120 ? -7.472 -15.089 7.097 1.00 93.62 120 GLU A C 1
ATOM 938 O O . GLU A 1 120 ? -8.151 -14.075 6.933 1.00 93.62 120 GLU A O 1
ATOM 943 N N . LEU A 1 121 ? -6.592 -15.204 8.096 1.00 93.56 121 LEU A N 1
ATOM 944 C CA . LEU A 1 121 ? -6.307 -14.121 9.030 1.00 93.56 121 LEU A CA 1
ATOM 945 C C . LEU A 1 121 ? -5.659 -12.929 8.315 1.00 93.56 121 LEU A C 1
ATOM 947 O O . LEU A 1 121 ? -6.040 -11.785 8.553 1.00 93.56 121 LEU A O 1
ATOM 951 N N . PHE A 1 122 ? -4.736 -13.192 7.388 1.00 92.69 122 PHE A N 1
ATOM 952 C CA . PHE A 1 122 ? -4.166 -12.160 6.529 1.00 92.69 122 PHE A CA 1
ATOM 953 C C . PHE A 1 122 ? -5.255 -11.445 5.723 1.00 92.69 122 PHE A C 1
ATOM 955 O O . PHE A 1 122 ? -5.299 -10.221 5.734 1.00 92.69 122 PHE A O 1
ATOM 962 N N . HIS A 1 123 ? -6.200 -12.175 5.125 1.00 93.75 123 HIS A N 1
ATOM 963 C CA . HIS A 1 123 ? -7.309 -11.569 4.379 1.00 93.75 123 HIS A CA 1
ATOM 964 C C . HIS A 1 123 ? -8.320 -10.810 5.250 1.00 93.75 123 HIS A C 1
ATOM 966 O O . HIS A 1 123 ? -9.020 -9.932 4.750 1.00 93.75 123 HIS A O 1
ATOM 972 N N . LYS A 1 124 ? -8.391 -11.088 6.557 1.00 93.56 124 LYS A N 1
ATOM 973 C CA . LYS A 1 124 ? -9.147 -10.246 7.501 1.00 93.56 124 LYS A CA 1
ATOM 974 C C . LYS A 1 124 ? -8.493 -8.881 7.712 1.00 93.56 124 LYS A C 1
ATOM 976 O O . LYS A 1 124 ? -9.209 -7.908 7.925 1.00 93.56 124 LYS A O 1
ATOM 981 N N . ILE A 1 125 ? -7.162 -8.820 7.673 1.00 92.56 125 ILE A N 1
ATOM 982 C CA . ILE A 1 125 ? -6.385 -7.584 7.843 1.00 92.56 125 ILE A CA 1
ATOM 983 C C . ILE A 1 125 ? -6.303 -6.822 6.517 1.00 92.56 125 ILE A C 1
ATOM 985 O O . ILE A 1 125 ? -6.524 -5.613 6.481 1.00 92.56 125 ILE A O 1
ATOM 989 N N . LEU A 1 126 ? -6.015 -7.537 5.430 1.00 94.12 126 LEU A N 1
ATOM 990 C CA . LEU A 1 126 ? -5.913 -7.008 4.079 1.00 94.12 126 LEU A CA 1
ATOM 991 C C . LEU A 1 126 ? -6.845 -7.786 3.131 1.00 94.12 126 LEU A C 1
ATOM 993 O O . LEU A 1 126 ? -6.439 -8.802 2.555 1.00 94.12 126 LEU A O 1
ATOM 997 N N . PRO A 1 127 ? -8.099 -7.325 2.976 1.00 95.38 127 PRO A N 1
ATOM 998 C CA . PRO A 1 127 ? -9.086 -7.974 2.117 1.00 95.38 127 PRO A CA 1
ATOM 999 C C . PRO A 1 127 ? -8.645 -8.032 0.654 1.00 95.38 127 PRO A C 1
ATOM 1001 O O . PRO A 1 127 ? -7.941 -7.142 0.173 1.00 95.38 127 PRO A O 1
ATOM 1004 N N . VAL A 1 128 ? -9.091 -9.059 -0.071 1.00 93.81 128 VAL A N 1
ATOM 1005 C CA . VAL A 1 128 ? -8.723 -9.269 -1.483 1.00 93.81 128 VAL A CA 1
ATOM 1006 C C . VAL A 1 128 ? -9.163 -8.088 -2.349 1.00 93.81 128 VAL A C 1
ATOM 1008 O O . VAL A 1 128 ? -8.409 -7.661 -3.217 1.00 93.81 128 VAL A O 1
ATOM 1011 N N . GLU A 1 129 ? -10.301 -7.470 -2.037 1.00 96.00 129 GLU A N 1
ATOM 1012 C CA . GLU A 1 129 ? -10.823 -6.296 -2.746 1.00 96.00 129 GLU A CA 1
ATOM 1013 C C . GLU A 1 129 ? -9.866 -5.095 -2.651 1.00 96.00 129 GLU A C 1
ATOM 1015 O O . GLU A 1 129 ? -9.787 -4.266 -3.557 1.00 96.00 129 GLU A O 1
ATOM 1020 N N . LYS A 1 130 ? -9.102 -4.988 -1.554 1.00 95.94 130 LYS A N 1
ATOM 1021 C CA . LYS A 1 130 ? -8.057 -3.963 -1.420 1.00 95.94 130 LYS A CA 1
ATOM 1022 C C . LYS A 1 130 ? -6.833 -4.289 -2.265 1.00 95.94 130 LYS A C 1
ATOM 1024 O O . LYS A 1 130 ? -6.230 -3.379 -2.821 1.00 95.94 130 LYS A O 1
ATOM 1029 N N . ILE A 1 131 ? -6.483 -5.566 -2.382 1.00 95.31 131 ILE A N 1
ATOM 1030 C CA . ILE A 1 131 ? -5.375 -6.012 -3.233 1.00 95.31 131 ILE A CA 1
ATOM 1031 C C . ILE A 1 131 ? -5.727 -5.793 -4.712 1.00 95.31 131 ILE A C 1
ATOM 1033 O O . ILE A 1 131 ? -4.877 -5.352 -5.480 1.00 95.31 131 ILE A O 1
ATOM 1037 N N . GLU A 1 132 ? -6.982 -6.020 -5.102 1.00 96.12 132 GLU A N 1
AT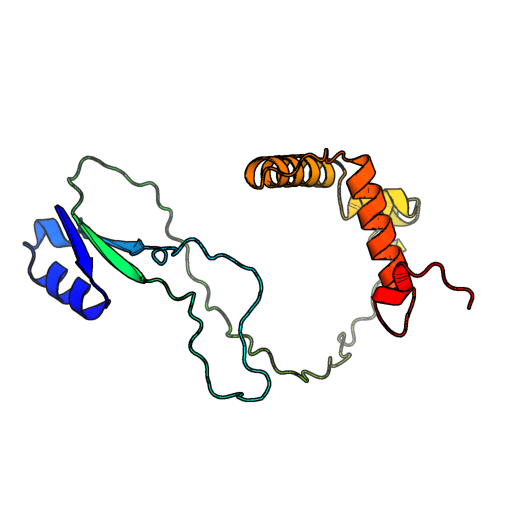OM 1038 C CA . GLU A 1 132 ? -7.506 -5.682 -6.432 1.00 96.12 132 GLU A CA 1
ATOM 1039 C C . GLU A 1 132 ? -7.403 -4.182 -6.733 1.00 96.12 132 GLU A C 1
ATOM 1041 O O . GLU A 1 132 ? -6.901 -3.796 -7.789 1.00 96.12 132 GLU A O 1
ATOM 1046 N N . ASP A 1 133 ? -7.809 -3.330 -5.789 1.00 96.75 133 ASP A N 1
ATOM 1047 C CA . ASP A 1 133 ? -7.678 -1.872 -5.910 1.00 96.75 133 ASP A CA 1
ATOM 1048 C C . ASP A 1 133 ? -6.206 -1.436 -6.044 1.00 96.75 133 ASP A C 1
ATOM 1050 O O . ASP A 1 133 ? -5.881 -0.550 -6.839 1.00 96.75 133 ASP A O 1
ATOM 1054 N N . PHE A 1 134 ? -5.286 -2.088 -5.327 1.00 95.81 134 PHE A N 1
ATOM 1055 C CA . PHE A 1 134 ? -3.851 -1.869 -5.517 1.00 95.81 134 PHE A CA 1
ATOM 1056 C C . PHE A 1 134 ? -3.379 -2.306 -6.903 1.00 95.81 134 PHE A C 1
ATOM 1058 O O . PHE A 1 134 ? -2.644 -1.553 -7.536 1.00 95.81 134 PHE A O 1
ATOM 1065 N N . ALA A 1 135 ? -3.820 -3.462 -7.405 1.00 95.31 135 ALA A N 1
ATOM 1066 C CA . ALA A 1 135 ? -3.433 -3.947 -8.729 1.00 95.31 135 ALA A CA 1
ATOM 1067 C C . ALA A 1 135 ? -3.857 -2.964 -9.828 1.00 95.31 135 ALA A C 1
ATOM 1069 O O . ALA A 1 135 ? -3.032 -2.573 -10.655 1.00 95.31 135 ALA A O 1
ATOM 1070 N N . ASP A 1 136 ? -5.105 -2.490 -9.789 1.00 95.38 136 ASP A N 1
ATOM 1071 C CA . ASP A 1 136 ? -5.625 -1.509 -10.748 1.00 95.38 136 ASP A CA 1
ATOM 1072 C C . ASP A 1 136 ? -4.854 -0.180 -10.679 1.00 95.38 136 ASP A C 1
ATOM 1074 O O . ASP A 1 136 ? -4.429 0.359 -11.706 1.00 95.38 136 ASP A O 1
ATOM 1078 N N . LYS A 1 137 ? -4.586 0.336 -9.474 1.00 95.31 137 LYS A N 1
ATOM 1079 C CA . LYS A 1 137 ? -3.799 1.570 -9.303 1.00 95.31 137 LYS A CA 1
ATOM 1080 C C . LYS A 1 137 ? -2.360 1.415 -9.786 1.00 95.31 137 LYS A C 1
ATOM 1082 O O . LYS A 1 137 ? -1.866 2.289 -10.501 1.00 95.31 137 LYS A O 1
ATOM 1087 N N . SER A 1 138 ? -1.704 0.310 -9.449 1.00 94.44 138 SER A N 1
ATOM 1088 C CA . SER A 1 138 ? -0.347 0.007 -9.905 1.00 94.44 138 SER A CA 1
ATOM 1089 C C . SER A 1 138 ? -0.286 -0.146 -11.425 1.00 94.44 138 SER A C 1
ATOM 1091 O O . SER A 1 138 ? 0.626 0.395 -12.048 1.00 94.44 138 SER A O 1
ATOM 1093 N N . GLN A 1 139 ? -1.283 -0.786 -12.044 1.00 93.38 139 GLN A N 1
ATOM 1094 C CA . GLN A 1 139 ? -1.379 -0.890 -13.500 1.00 93.38 139 GLN A CA 1
ATOM 1095 C C . GLN A 1 139 ? -1.524 0.486 -14.160 1.00 93.38 139 GLN A C 1
ATOM 1097 O O . GLN A 1 139 ? -0.836 0.787 -15.137 1.00 93.38 139 GLN A O 1
ATOM 1102 N N . ARG A 1 140 ? -2.401 1.347 -13.630 1.00 93.56 140 ARG A N 1
ATOM 1103 C CA . ARG A 1 140 ? -2.577 2.717 -14.141 1.00 93.56 140 ARG A CA 1
ATOM 1104 C C . ARG A 1 140 ? -1.286 3.518 -14.040 1.00 93.56 140 ARG A C 1
ATOM 1106 O O . ARG A 1 140 ? -0.931 4.210 -14.991 1.00 93.56 140 ARG A O 1
ATOM 1113 N N . TYR A 1 141 ? -0.573 3.392 -12.924 1.00 94.25 141 TYR A N 1
ATOM 1114 C CA . TYR A 1 141 ? 0.713 4.052 -12.732 1.00 94.25 141 TYR A CA 1
ATOM 1115 C C . TYR A 1 141 ? 1.773 3.544 -13.723 1.00 94.25 141 TYR A C 1
ATOM 1117 O O . TYR A 1 141 ? 2.457 4.347 -14.359 1.00 94.25 141 TYR A O 1
ATOM 1125 N N . ALA A 1 142 ? 1.862 2.227 -13.935 1.00 91.06 142 ALA A N 1
ATOM 1126 C CA . ALA A 1 142 ? 2.760 1.634 -14.926 1.00 91.06 142 ALA A CA 1
ATOM 1127 C C . ALA A 1 142 ? 2.499 2.185 -16.340 1.00 91.06 142 ALA A C 1
ATOM 1129 O O . ALA A 1 142 ? 3.438 2.591 -17.029 1.00 91.06 142 ALA A O 1
ATOM 1130 N N . LEU A 1 143 ? 1.222 2.293 -16.737 1.00 90.56 143 LEU A N 1
ATOM 1131 C CA . LEU A 1 143 ? 0.822 2.881 -18.020 1.00 90.56 143 LEU A CA 1
ATOM 1132 C C . LEU A 1 143 ? 1.200 4.363 -18.125 1.00 90.56 143 LEU A C 1
ATOM 1134 O O . LEU A 1 143 ? 1.708 4.785 -19.163 1.00 90.56 143 LEU A O 1
ATOM 1138 N N . GLN A 1 144 ? 0.996 5.148 -17.062 1.00 92.38 144 GLN A N 1
ATOM 1139 C CA . GLN A 1 144 ? 1.387 6.564 -17.026 1.00 92.38 144 GLN A CA 1
ATOM 1140 C C . GLN A 1 144 ? 2.897 6.752 -17.199 1.00 92.38 144 GLN A C 1
ATOM 1142 O O . GLN A 1 144 ? 3.329 7.678 -17.881 1.00 92.38 144 GLN A O 1
ATOM 1147 N N . LYS A 1 145 ? 3.700 5.859 -16.616 1.00 93.12 145 LYS A N 1
ATOM 1148 C CA . LYS A 1 145 ? 5.164 5.873 -16.739 1.00 93.12 145 LYS A CA 1
ATOM 1149 C C . LYS A 1 145 ? 5.676 5.205 -18.021 1.00 93.12 145 LYS A C 1
ATOM 1151 O O . LYS A 1 145 ? 6.883 5.151 -18.235 1.00 93.12 145 LYS A O 1
ATOM 1156 N N . GLY A 1 146 ? 4.783 4.710 -18.883 1.00 91.25 146 GLY A N 1
ATOM 1157 C CA . GLY A 1 146 ? 5.148 4.043 -20.134 1.00 91.25 146 GLY A CA 1
ATOM 1158 C C . GLY A 1 146 ? 5.882 2.714 -19.932 1.00 91.25 146 GLY A C 1
ATOM 1159 O O . GLY A 1 146 ? 6.574 2.253 -20.841 1.00 91.25 146 GLY A O 1
ATOM 1160 N N . VAL A 1 147 ? 5.756 2.102 -18.751 1.00 90.19 147 VAL A N 1
ATOM 1161 C CA . VAL A 1 147 ? 6.392 0.820 -18.444 1.00 90.19 147 VAL A CA 1
ATOM 1162 C C . VAL A 1 147 ? 5.483 -0.305 -18.920 1.00 90.19 147 VAL A C 1
ATOM 1164 O O . VAL A 1 147 ? 4.286 -0.327 -18.640 1.00 90.19 147 VAL A O 1
ATO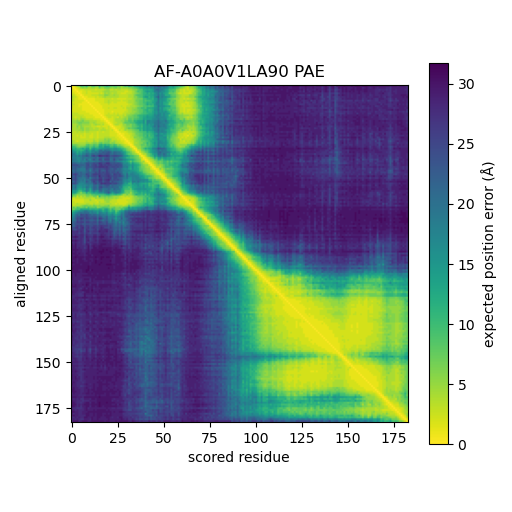M 1167 N N . ASN A 1 148 ? 6.058 -1.255 -19.651 1.00 84.19 148 ASN A N 1
ATOM 1168 C CA . ASN A 1 148 ? 5.312 -2.338 -20.279 1.00 84.19 148 ASN A CA 1
ATOM 1169 C C . ASN A 1 148 ? 5.326 -3.592 -19.393 1.00 84.19 148 ASN A C 1
ATOM 1171 O O . ASN A 1 148 ? 5.984 -4.583 -19.710 1.00 84.19 148 ASN A O 1
ATOM 1175 N N . PHE A 1 149 ? 4.656 -3.512 -18.244 1.00 84.19 149 PHE A N 1
ATOM 1176 C CA . PHE A 1 149 ? 4.404 -4.666 -17.384 1.00 84.19 149 PHE A CA 1
ATOM 1177 C C . PHE A 1 149 ? 2.952 -4.677 -16.912 1.00 84.19 149 PHE A C 1
ATOM 1179 O O . PHE A 1 149 ? 2.313 -3.630 -16.791 1.00 84.19 149 PHE A O 1
ATOM 1186 N N . GLU A 1 150 ? 2.441 -5.881 -16.675 1.00 88.19 150 GLU A N 1
ATOM 1187 C CA . GLU A 1 150 ? 1.095 -6.093 -16.162 1.00 88.19 150 GLU A CA 1
ATOM 1188 C C . GLU A 1 150 ? 1.141 -6.408 -14.668 1.00 88.19 150 GLU A C 1
ATOM 1190 O O . GLU A 1 150 ? 1.920 -7.257 -14.224 1.00 88.19 150 GLU A O 1
ATOM 1195 N N . VAL A 1 151 ? 0.292 -5.733 -13.899 1.00 89.38 151 VAL A N 1
ATOM 1196 C CA . VAL A 1 151 ? 0.118 -5.964 -12.467 1.00 89.38 151 VAL A CA 1
ATOM 1197 C C . VAL A 1 151 ? -1.193 -6.696 -12.244 1.00 89.38 151 VAL A C 1
ATOM 1199 O O . VAL A 1 151 ? -2.272 -6.126 -12.381 1.00 89.38 151 VAL A O 1
ATOM 1202 N N . HIS A 1 152 ? -1.075 -7.966 -11.865 1.00 91.56 152 HIS A N 1
ATOM 1203 C CA . HIS A 1 152 ? -2.200 -8.814 -11.482 1.00 91.56 152 HIS A CA 1
ATOM 1204 C C . HIS A 1 152 ? -2.240 -9.005 -9.962 1.00 91.56 152 HIS A C 1
ATOM 1206 O O . HIS A 1 152 ? -1.231 -8.839 -9.269 1.00 91.56 152 HIS A O 1
ATOM 1212 N N . VAL A 1 153 ? -3.403 -9.387 -9.435 1.00 93.25 153 VAL A N 1
ATOM 1213 C CA . VAL A 1 153 ? -3.619 -9.611 -7.993 1.00 93.25 153 VAL A CA 1
ATOM 1214 C C . VAL A 1 153 ? -2.661 -10.669 -7.449 1.00 93.25 153 VAL A C 1
ATOM 1216 O O . VAL A 1 153 ? -2.114 -10.511 -6.358 1.00 93.25 153 VAL A O 1
ATOM 1219 N N . GLU A 1 154 ? -2.396 -11.721 -8.223 1.00 93.06 154 GLU A N 1
ATOM 1220 C CA . GLU A 1 154 ? -1.486 -12.803 -7.847 1.00 93.06 154 GLU A CA 1
ATOM 1221 C C . GLU A 1 154 ? -0.050 -12.301 -7.674 1.00 93.06 154 GLU A C 1
ATOM 1223 O O . GLU A 1 154 ? 0.648 -12.735 -6.755 1.00 93.06 154 GLU A O 1
ATOM 1228 N N . VAL A 1 155 ? 0.378 -11.358 -8.521 1.00 92.25 155 VAL A N 1
ATOM 1229 C CA . VAL A 1 155 ? 1.707 -10.737 -8.438 1.00 92.25 155 VAL A CA 1
ATOM 1230 C C . VAL A 1 155 ? 1.819 -9.930 -7.148 1.00 92.25 155 VAL A C 1
ATOM 1232 O O . VAL A 1 155 ? 2.806 -10.061 -6.425 1.00 92.25 155 VAL A O 1
ATOM 1235 N N . LEU A 1 156 ? 0.789 -9.152 -6.807 1.00 93.94 156 LEU A N 1
ATOM 1236 C CA . LEU A 1 156 ? 0.769 -8.402 -5.551 1.00 93.94 156 LEU A CA 1
ATOM 1237 C C . LEU A 1 156 ? 0.696 -9.311 -4.321 1.00 93.94 156 LEU A C 1
ATOM 1239 O O . LEU A 1 156 ? 1.385 -9.052 -3.337 1.00 93.94 156 LEU A O 1
ATOM 1243 N N . MET A 1 157 ? -0.072 -10.402 -4.363 1.00 92.81 157 MET A N 1
ATOM 1244 C CA . MET A 1 157 ? -0.082 -11.386 -3.275 1.00 92.81 157 MET A CA 1
ATOM 1245 C C . MET A 1 157 ? 1.299 -12.010 -3.053 1.00 92.81 157 MET A C 1
ATOM 1247 O O . MET A 1 157 ? 1.734 -12.144 -1.908 1.00 92.81 157 MET A O 1
ATOM 1251 N N . GLN A 1 158 ? 2.008 -12.365 -4.128 1.00 92.44 158 GLN A N 1
ATOM 1252 C CA . GLN A 1 158 ? 3.382 -12.866 -4.034 1.00 92.44 158 GLN A CA 1
ATOM 1253 C C . GLN A 1 158 ? 4.327 -11.805 -3.468 1.00 92.44 158 GLN A C 1
ATOM 1255 O O . GLN A 1 158 ? 5.128 -12.108 -2.584 1.00 92.44 158 GLN A O 1
ATOM 1260 N N . PHE A 1 159 ? 4.197 -10.560 -3.922 1.00 92.75 159 PHE A N 1
ATOM 1261 C CA . PHE A 1 159 ? 4.977 -9.433 -3.424 1.00 92.75 159 PHE A CA 1
ATOM 1262 C C . PHE A 1 159 ? 4.773 -9.199 -1.919 1.00 92.75 159 PHE A C 1
ATOM 1264 O O . PHE A 1 159 ? 5.750 -9.096 -1.179 1.00 92.75 159 PHE A O 1
ATOM 1271 N N . PHE A 1 160 ? 3.531 -9.219 -1.425 1.00 92.50 160 PHE A N 1
ATOM 1272 C CA . PHE A 1 160 ? 3.263 -9.147 0.016 1.00 92.50 160 PHE A CA 1
ATOM 1273 C C . PHE A 1 160 ? 3.838 -10.344 0.781 1.00 92.50 160 PHE A C 1
ATOM 1275 O O . PHE A 1 160 ? 4.348 -10.173 1.889 1.00 92.50 160 PHE A O 1
ATOM 1282 N N . GLY A 1 161 ? 3.811 -11.541 0.190 1.00 91.44 161 GLY A N 1
ATOM 1283 C CA . GLY A 1 161 ? 4.477 -12.716 0.752 1.00 91.44 161 GLY A CA 1
ATOM 1284 C C . GLY A 1 161 ? 5.989 -12.522 0.903 1.00 91.44 161 GLY A C 1
ATOM 1285 O O . GLY A 1 161 ? 6.548 -12.880 1.939 1.00 91.44 161 GLY A O 1
ATOM 1286 N N . LEU A 1 162 ? 6.638 -11.906 -0.090 1.00 90.44 162 LEU A N 1
ATOM 1287 C CA . LEU A 1 162 ? 8.065 -11.575 -0.049 1.00 90.44 162 LEU A CA 1
ATOM 1288 C C . LEU A 1 162 ? 8.380 -10.538 1.033 1.00 90.44 162 LEU A C 1
ATOM 1290 O O . LEU A 1 162 ? 9.321 -10.752 1.790 1.00 90.44 162 LEU A O 1
ATOM 1294 N N . ILE A 1 163 ? 7.573 -9.477 1.161 1.00 89.69 163 ILE A N 1
ATOM 1295 C CA . ILE A 1 163 ? 7.725 -8.468 2.229 1.00 89.69 163 ILE A CA 1
ATOM 1296 C C . ILE A 1 163 ? 7.587 -9.109 3.610 1.00 89.69 163 ILE A C 1
ATOM 1298 O O . ILE A 1 163 ? 8.366 -8.830 4.522 1.00 89.69 163 ILE A O 1
ATOM 1302 N N . LEU A 1 164 ? 6.585 -9.974 3.785 1.00 88.50 164 LEU A N 1
ATOM 1303 C CA . LEU A 1 164 ? 6.392 -10.657 5.056 1.00 88.50 164 LEU A CA 1
ATOM 1304 C C . LEU A 1 164 ? 7.620 -11.513 5.375 1.00 88.50 164 LEU A C 1
ATOM 1306 O O . LEU A 1 164 ? 8.152 -11.435 6.478 1.00 88.50 164 LEU A O 1
ATOM 1310 N N . LEU A 1 165 ? 8.101 -12.286 4.398 1.00 84.19 165 LEU A N 1
ATOM 1311 C CA . LEU A 1 165 ? 9.263 -13.149 4.565 1.00 84.19 165 LEU A CA 1
ATOM 1312 C C . LEU A 1 165 ? 10.536 -12.349 4.869 1.00 84.19 165 LEU A C 1
ATOM 1314 O O . LEU A 1 165 ? 11.275 -12.732 5.777 1.00 84.19 165 LEU A O 1
ATOM 1318 N N . SER A 1 166 ? 10.779 -11.240 4.168 1.00 83.19 166 SER A N 1
ATOM 1319 C CA . SER A 1 166 ? 11.950 -10.388 4.402 1.00 83.19 166 SER A CA 1
ATOM 1320 C C . SER A 1 166 ? 11.921 -9.744 5.788 1.00 83.19 166 SER A C 1
ATOM 1322 O O . SER A 1 166 ? 12.967 -9.616 6.414 1.00 83.19 166 SER A O 1
ATOM 1324 N N . GLY A 1 167 ? 10.738 -9.438 6.330 1.00 80.44 167 GLY A N 1
ATOM 1325 C CA . GLY A 1 167 ? 10.587 -8.951 7.704 1.00 80.44 167 GLY A CA 1
ATOM 1326 C C . GLY A 1 167 ? 10.990 -9.964 8.787 1.00 80.44 167 GLY A C 1
ATOM 1327 O O . GLY A 1 167 ? 11.374 -9.564 9.885 1.00 80.44 167 GLY A O 1
ATOM 1328 N N . TYR A 1 168 ? 10.940 -11.268 8.492 1.00 80.56 168 TYR A N 1
ATOM 1329 C CA . TYR A 1 168 ? 11.375 -12.327 9.417 1.00 80.56 168 TYR A CA 1
ATOM 1330 C C . TYR A 1 168 ? 12.846 -12.725 9.252 1.00 80.56 168 TYR A C 1
ATOM 1332 O O . TYR A 1 168 ? 13.420 -13.315 10.170 1.00 80.56 168 TYR A O 1
ATOM 1340 N N . HIS A 1 169 ? 13.456 -12.428 8.104 1.00 76.88 169 HIS A N 1
ATOM 1341 C CA . HIS A 1 169 ? 14.838 -12.797 7.811 1.00 76.88 169 HIS A CA 1
ATOM 1342 C C . HIS A 1 169 ? 15.753 -11.588 7.976 1.00 76.88 169 HIS A C 1
ATOM 1344 O O . HIS A 1 169 ? 15.686 -10.622 7.223 1.00 76.88 169 HIS A O 1
ATOM 1350 N N . LEU A 1 170 ? 16.657 -11.660 8.950 1.00 76.00 170 LEU A N 1
ATOM 1351 C CA . LEU A 1 170 ? 17.700 -10.656 9.116 1.00 76.00 170 LEU A CA 1
ATOM 1352 C C . LEU A 1 170 ? 18.840 -10.959 8.146 1.00 76.00 170 LEU A C 1
ATOM 1354 O O . LEU A 1 170 ? 19.631 -11.871 8.383 1.00 76.00 170 LEU A O 1
ATOM 1358 N N . VAL A 1 171 ? 18.931 -10.179 7.072 1.00 74.38 171 VAL A N 1
ATOM 1359 C CA . VAL A 1 171 ? 20.115 -10.155 6.208 1.00 74.38 171 VAL A CA 1
ATOM 1360 C C . VAL A 1 171 ? 20.990 -8.945 6.548 1.00 74.38 171 VAL A C 1
ATOM 1362 O O . VAL A 1 171 ? 20.465 -7.905 6.945 1.00 74.38 171 VAL A O 1
ATOM 1365 N N . PRO A 1 172 ? 22.323 -9.033 6.383 1.00 74.94 172 PRO A N 1
ATOM 1366 C CA . PRO A 1 172 ? 23.221 -7.915 6.680 1.00 74.94 172 PRO A CA 1
ATOM 1367 C C . PRO A 1 172 ? 22.977 -6.674 5.810 1.00 74.94 172 PRO A C 1
ATOM 1369 O O . PRO A 1 172 ? 23.314 -5.564 6.213 1.00 74.94 172 PRO A O 1
ATOM 1372 N N . ASN A 1 173 ? 22.447 -6.865 4.599 1.00 76.00 173 ASN A N 1
ATOM 1373 C CA . ASN A 1 173 ? 22.162 -5.807 3.636 1.00 76.00 173 ASN A CA 1
ATOM 1374 C C . ASN A 1 173 ? 21.078 -6.286 2.656 1.00 76.00 173 ASN A C 1
ATOM 1376 O O . ASN A 1 173 ? 21.086 -7.452 2.266 1.00 76.00 173 ASN A O 1
ATOM 1380 N N . GLU A 1 174 ? 20.195 -5.385 2.228 1.00 75.19 174 GLU A N 1
ATOM 1381 C CA . GLU A 1 174 ? 19.060 -5.660 1.335 1.00 75.19 174 GLU A CA 1
ATOM 1382 C C . GLU A 1 174 ? 19.435 -6.391 0.039 1.00 75.19 174 GLU A C 1
ATOM 1384 O O . GLU A 1 174 ? 18.713 -7.285 -0.399 1.00 75.19 174 GLU A O 1
ATOM 1389 N N . ASN A 1 175 ? 20.606 -6.097 -0.533 1.00 81.50 175 ASN A N 1
ATOM 1390 C CA . ASN A 1 175 ? 21.106 -6.765 -1.737 1.00 81.50 175 ASN A CA 1
ATOM 1391 C C . ASN A 1 175 ? 21.279 -8.283 -1.551 1.00 81.50 175 ASN A C 1
ATOM 1393 O O . ASN A 1 175 ? 21.302 -9.025 -2.531 1.00 81.50 175 ASN A O 1
ATOM 1397 N N . HIS A 1 176 ? 21.379 -8.762 -0.307 1.00 81.38 176 HIS A N 1
ATOM 1398 C CA . HIS A 1 176 ? 21.498 -10.189 -0.013 1.00 81.38 176 HIS A CA 1
ATOM 1399 C C . HIS A 1 176 ? 20.161 -10.927 -0.132 1.00 81.38 176 HIS A C 1
ATOM 1401 O O . HIS A 1 176 ? 20.186 -12.128 -0.372 1.00 81.38 176 HIS A O 1
ATOM 1407 N N . PHE A 1 177 ? 19.006 -10.247 -0.055 1.00 80.62 177 PHE A N 1
ATOM 1408 C CA . PHE A 1 177 ? 17.703 -10.898 -0.271 1.00 80.62 177 PHE A CA 1
ATOM 1409 C C . PHE A 1 177 ? 17.550 -11.468 -1.686 1.00 80.62 177 PHE A C 1
ATOM 1411 O O . PHE A 1 177 ? 16.791 -12.411 -1.894 1.00 80.62 177 PHE A O 1
ATOM 1418 N N . TRP A 1 178 ? 18.284 -10.907 -2.648 1.00 84.19 178 TRP A N 1
ATOM 1419 C CA . TRP A 1 178 ? 18.230 -11.282 -4.061 1.00 84.19 178 TRP A CA 1
ATOM 1420 C C . TRP A 1 178 ? 19.535 -11.914 -4.558 1.00 84.19 178 TRP A C 1
ATOM 1422 O O . TRP A 1 178 ? 19.682 -12.175 -5.754 1.00 84.19 178 TRP A O 1
ATOM 1432 N N . SER A 1 179 ? 20.500 -12.139 -3.660 1.00 83.44 179 SER A N 1
ATOM 1433 C CA . SER A 1 179 ? 21.777 -12.749 -4.014 1.00 83.44 179 SER A CA 1
ATOM 1434 C C . SER A 1 179 ? 21.586 -14.221 -4.373 1.00 83.44 179 SER A C 1
ATOM 1436 O O . SER A 1 179 ? 20.854 -14.952 -3.715 1.00 83.44 179 SER A O 1
ATOM 1438 N N . THR A 1 180 ? 22.279 -14.657 -5.422 1.00 84.31 180 THR A N 1
ATOM 1439 C CA . THR A 1 180 ? 22.383 -16.072 -5.822 1.00 84.31 180 THR A CA 1
ATOM 1440 C C . THR A 1 180 ? 23.779 -16.638 -5.566 1.00 84.31 180 THR A C 1
ATOM 1442 O O . THR A 1 180 ? 24.077 -17.750 -5.993 1.00 84.31 180 THR A O 1
ATOM 1445 N N . ALA A 1 181 ? 24.649 -15.860 -4.914 1.00 81.44 181 ALA A N 1
ATOM 1446 C CA . ALA A 1 181 ? 25.953 -16.338 -4.480 1.00 81.44 181 ALA A CA 1
ATOM 1447 C C . ALA A 1 181 ? 25.784 -17.395 -3.380 1.00 81.44 181 ALA A C 1
ATOM 1449 O O . ALA A 1 181 ? 24.863 -17.295 -2.574 1.00 81.44 181 ALA A O 1
ATOM 1450 N N . ASP A 1 182 ? 26.673 -18.387 -3.362 1.00 70.75 182 ASP A N 1
ATOM 1451 C CA . ASP A 1 182 ? 26.706 -19.399 -2.306 1.00 70.75 182 ASP A CA 1
ATOM 1452 C C . ASP A 1 182 ? 27.064 -18.753 -0.948 1.00 70.75 182 ASP A C 1
ATOM 1454 O O . ASP A 1 182 ? 27.924 -17.866 -0.901 1.00 70.75 182 ASP A O 1
ATOM 1458 N N . ASP A 1 183 ? 26.407 -19.212 0.126 1.00 63.16 183 ASP A N 1
ATOM 1459 C CA . ASP A 1 183 ? 26.630 -18.788 1.524 1.00 63.16 183 ASP A CA 1
ATOM 1460 C C . ASP A 1 183 ? 27.992 -19.235 2.097 1.00 63.16 183 ASP A C 1
ATOM 1462 O O . ASP A 1 183 ? 28.409 -20.397 1.857 1.00 63.16 183 ASP A O 1
#

Organism: NCBI:txid6335

Radius of gyration: 26.11 Å; Cα contacts (8 Å, |Δi|>4): 108; chains: 1; bounding box: 51×68×55 Å

Foldseek 3Di:
DKDKDFDPVVVVVVLVVDDPVQSVQKDKDQAWPDDPPPDDPPDPDPPVDPDDDDDPRDGGIIMIDGDDPPDDDPDDDDDDDDDDPDDDDPDPPPDPCPDPDDDDDCCVPPVVCVPDDPVVNVCVVPPLVNLVVVQVVVQVVCVVVVHPDHRDSVNSVVVVVLVVVVVVDDDPDPVVSVDPDDD

Sequence (183 aa):
MSRRFVTLESAMVYIESLPEEMQSTAEICQLPPVEDGNITDDEHVDEDNLDEVTPENVCDELNVAVMHEDYESDSESIDTLPVEKTSWNRRTCFTSNLGDEKPLALHETASELISLSPTELFHKILPVEKIEDFADKSQRYALQKGVNFEVHVEVLMQFFGLILLSGYHLVPNENHFWSTADD

InterPro domains:
  IPR029526 PiggyBac transposable element-derived protein [PF13843] (117-181)

Secondary structure (DSSP, 8-state):
-EEEESSHHHHHHHHHTS-HHHHTTEEEEEPPP---S---S-----TT--S----S-S--PEEEEE--S--------------------TT--------S-PPPPHHHH-GGGTTS-HHHHHHHHS-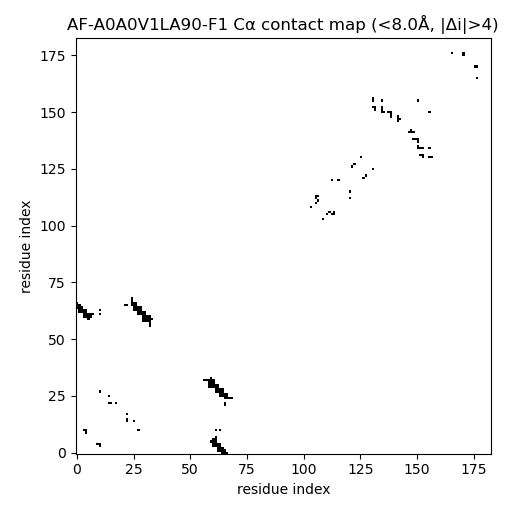HHHHHHHHHHHHHHHHHTT------HHHHHHHHHHHHHHHH---SSGGGGG--S--

pLDDT: mean 76.77, std 15.34, range [43.66, 96.75]

Solvent-accessible surface area (backbone atoms only — not comparable to full-atom values): 12043 Å² total; per-residue (Å²): 92,77,50,77,28,82,44,69,68,62,46,48,58,51,45,72,70,44,60,76,86,50,44,83,36,50,44,79,41,76,33,74,55,87,77,87,78,77,88,64,92,74,77,89,70,58,88,90,57,84,66,92,72,78,69,87,88,48,71,38,45,31,36,39,35,42,59,70,98,86,67,90,74,93,72,80,83,77,82,78,69,86,78,77,82,80,76,90,60,101,72,71,72,80,72,83,71,71,61,94,70,75,81,77,54,61,72,79,78,46,49,77,61,73,80,45,53,74,66,57,51,46,39,70,77,55,41,65,72,58,46,45,53,47,19,56,52,50,32,54,49,30,56,74,72,69,47,95,66,87,53,46,51,68,58,51,53,50,49,52,51,49,56,56,51,52,74,73,50,90,64,99,45,79,72,59,82,74,54,86,72,86,132

Mean predicted aligned error: 19.46 Å